Protein AF-A0A8C1X4F0-F1 (afdb_monomer_lite)

Secondary structure (DSSP, 8-state):
--SSSS-SS-HHHHHHHHHHHHHHHHT-HHHHHHHHTTT--HHHHHHHHHHHHHHHHTTGGGGS-HHHHHHHHHHTT-SEEE-SS-EEETTTT--HHHHHHHIIIIIS-TT--HHHHHHHHHHHHH--SSS---S-----TT--HHHHHHHTTTS-TT---PPP--HHHHHHHHHH-TTS-HHHHT-GGGT-S-TT--HHHHHHHHHHHHTT---S-HHHHHHHHHHHHHHHHHTT-HHHHHHHHTT-S-HHHHHHHHHHHHHHH--SS--HHHHHHHHIIIIIS---HHHHHHHHHHHHHHHT-HHHHHHHHHHTT-HHHHHHHIIIIITTT-TTTHHHHHHHHHHHHHHHHHHHHHHSS--

InterPro domains:
  IPR021967 Nuclear pore complex protein NUP96, C-terminal domain [PF12110] (23-298)

Sequence (363 aa):
MLYNNICGSNKGGVCVCVCVCVCVCVGDHRLALLLSQALGSQFCRDLLALQLSDWNSMQTYSFIEEERLQIFALLAGKPVWQSTDGCINVCSELDWKRCVAVHLWYMMPPTASVADILSKYESAFQGSEEVKRYACPPLPPYIDEVELLGLDEEMDETDSKKPLYDICFHLLKLYSDRHYSLQQLLDPSTLTADHLDYWLSWHLWNVLQALNYNHLSTSCQGLLHASYASQLENAGLWEKAIFVLLHIPDSGRRESAVREMINLHCSLEETEESMEKEQFLTEKLLIPIQWIHHAKAIRACREGDKCSEALHLYKAGHWNHCQRLVIQHLASAELQVVLPLSLSLLYQTLNIGFYETKKVTTC

Structure (mmCIF, N/CA/C/O backbone):
data_AF-A0A8C1X4F0-F1
#
_entry.id   AF-A0A8C1X4F0-F1
#
loop_
_atom_site.group_PDB
_atom_site.id
_atom_site.type_symbol
_atom_site.label_atom_id
_atom_site.label_alt_id
_atom_site.label_comp_id
_atom_site.label_asym_id
_atom_site.label_entity_id
_atom_site.label_seq_id
_atom_site.pdbx_PDB_ins_code
_atom_site.Cartn_x
_atom_site.Cartn_y
_atom_site.Cartn_z
_atom_site.occupancy
_atom_site.B_iso_or_equiv
_atom_site.auth_seq_id
_atom_site.auth_comp_id
_atom_site.auth_asym_id
_atom_site.auth_atom_id
_atom_site.pdbx_PDB_model_num
ATOM 1 N N . MET A 1 1 ? -15.532 7.886 -36.224 1.00 30.42 1 MET A N 1
ATOM 2 C CA . MET A 1 1 ? -16.355 6.832 -35.581 1.00 30.42 1 MET A CA 1
ATOM 3 C C . MET A 1 1 ? -16.142 5.439 -36.207 1.00 30.42 1 MET A C 1
ATOM 5 O O . MET A 1 1 ? -17.086 4.675 -36.319 1.00 30.42 1 MET A O 1
ATOM 9 N N . LEU A 1 2 ? -14.906 5.054 -36.561 1.00 27.20 2 LEU A N 1
ATOM 10 C CA . LEU A 1 2 ? -14.602 3.703 -37.083 1.00 27.20 2 LEU A CA 1
ATOM 11 C C . LEU A 1 2 ? -13.272 3.122 -36.553 1.00 27.20 2 LEU A C 1
ATOM 13 O O . LEU A 1 2 ? -12.751 2.170 -37.110 1.00 27.20 2 LEU A O 1
ATOM 17 N N . TYR A 1 3 ? -12.739 3.665 -35.452 1.00 28.83 3 TYR A N 1
ATOM 18 C CA . TYR A 1 3 ? -11.457 3.237 -34.863 1.00 28.83 3 TYR A CA 1
ATOM 19 C C . TYR A 1 3 ? -11.584 2.566 -33.485 1.00 28.83 3 TYR A C 1
ATOM 21 O O . TYR A 1 3 ? -10.578 2.231 -32.871 1.00 28.83 3 TYR A O 1
ATOM 29 N N . ASN A 1 4 ? -12.809 2.330 -33.002 1.00 30.19 4 ASN A N 1
ATOM 30 C CA . ASN A 1 4 ? -13.043 1.833 -31.639 1.00 30.19 4 ASN A CA 1
ATOM 31 C C . ASN A 1 4 ? -13.243 0.312 -31.519 1.00 30.19 4 ASN A C 1
ATOM 33 O O . ASN A 1 4 ? -13.482 -0.152 -30.413 1.00 30.19 4 ASN A O 1
ATOM 37 N N . ASN A 1 5 ? -13.138 -0.474 -32.599 1.00 30.02 5 ASN A N 1
ATOM 38 C CA . ASN A 1 5 ? -13.574 -1.882 -32.572 1.00 30.02 5 ASN A CA 1
ATOM 39 C C . ASN A 1 5 ? -12.523 -2.945 -32.946 1.00 30.02 5 ASN A C 1
ATOM 41 O O . ASN A 1 5 ? -12.912 -4.084 -33.176 1.00 30.02 5 ASN A O 1
ATOM 45 N N . ILE A 1 6 ? -11.215 -2.640 -32.986 1.00 36.31 6 ILE A N 1
ATOM 46 C CA . ILE A 1 6 ? -10.193 -3.675 -33.302 1.00 36.31 6 ILE A CA 1
ATOM 47 C C . ILE A 1 6 ? -9.141 -3.905 -32.197 1.00 36.31 6 ILE A C 1
ATOM 49 O O . ILE A 1 6 ? -8.590 -4.996 -32.122 1.00 36.31 6 ILE A O 1
ATOM 53 N N . CYS A 1 7 ? -8.917 -2.985 -31.256 1.00 33.69 7 CYS A N 1
ATOM 54 C CA . CYS A 1 7 ? -7.937 -3.197 -30.177 1.00 33.69 7 CYS A CA 1
ATOM 55 C C . CYS A 1 7 ? -8.604 -3.289 -28.803 1.00 33.69 7 CYS A C 1
ATOM 57 O O . CYS A 1 7 ? -8.509 -2.380 -27.980 1.00 33.69 7 CYS A O 1
ATOM 59 N N . GLY A 1 8 ? -9.264 -4.417 -28.545 1.00 31.78 8 GLY A N 1
ATOM 60 C CA . GLY A 1 8 ? -9.588 -4.820 -27.181 1.00 31.78 8 GLY A CA 1
ATOM 61 C C . GLY A 1 8 ? -8.301 -5.123 -26.407 1.00 31.78 8 GLY A C 1
ATOM 62 O O . GLY A 1 8 ? -7.538 -6.006 -26.787 1.00 31.78 8 GLY A O 1
ATOM 63 N N . SER A 1 9 ? -8.080 -4.380 -25.322 1.00 38.03 9 SER A N 1
ATOM 64 C CA . SER A 1 9 ? -7.182 -4.697 -24.195 1.00 38.03 9 SER A CA 1
ATOM 65 C C . SER A 1 9 ? -5.707 -4.269 -24.235 1.00 38.03 9 SER A C 1
ATOM 67 O O . SER A 1 9 ? -5.080 -4.319 -23.179 1.00 38.03 9 SER A O 1
ATOM 69 N N . ASN A 1 10 ? -5.137 -3.768 -25.340 1.00 45.06 10 ASN A N 1
ATOM 70 C CA . ASN A 1 10 ? -3.712 -3.383 -25.359 1.00 45.06 10 ASN A CA 1
ATOM 71 C C . ASN A 1 10 ? -3.493 -1.858 -25.407 1.00 45.06 10 ASN A C 1
ATOM 73 O O . ASN A 1 10 ? -3.298 -1.274 -26.474 1.00 45.06 10 ASN A O 1
ATOM 77 N N . LYS A 1 11 ? -3.504 -1.200 -24.237 1.00 48.50 11 LYS A N 1
ATOM 78 C CA . LYS A 1 11 ? -3.239 0.251 -24.111 1.00 48.50 11 LYS A CA 1
ATOM 79 C C . LYS A 1 11 ? -1.884 0.668 -24.715 1.00 48.50 11 LYS A C 1
ATOM 81 O O . LYS A 1 11 ? -1.776 1.781 -25.222 1.00 48.50 11 LYS A O 1
ATOM 86 N N . GLY A 1 12 ? -0.890 -0.229 -24.743 1.00 52.56 12 GLY A N 1
ATOM 87 C CA . GLY A 1 12 ? 0.403 0.018 -25.394 1.00 52.56 12 GLY A CA 1
ATOM 88 C C . GLY A 1 12 ? 0.291 0.221 -26.911 1.00 52.56 12 GLY A C 1
ATOM 89 O O . GLY A 1 12 ? 0.894 1.141 -27.456 1.00 52.56 12 GLY A O 1
ATOM 90 N N . GLY A 1 13 ? -0.557 -0.558 -27.592 1.00 57.34 13 GLY A N 1
ATOM 91 C CA . GLY A 1 13 ? -0.775 -0.430 -29.040 1.00 57.34 13 GLY A CA 1
ATOM 92 C C . GLY A 1 13 ? -1.481 0.870 -29.442 1.00 57.34 13 GLY A C 1
ATOM 93 O O . GLY A 1 13 ? -1.211 1.422 -30.508 1.00 57.34 13 GLY A O 1
ATOM 94 N N . VAL A 1 14 ? -2.338 1.403 -28.564 1.00 58.78 14 VAL A N 1
ATOM 95 C CA . VAL A 1 14 ? -3.008 2.697 -28.778 1.00 58.78 14 VAL A CA 1
ATOM 96 C C . VAL A 1 14 ? -1.997 3.846 -28.723 1.00 58.78 14 VAL A C 1
ATOM 98 O O . VAL A 1 14 ? -2.046 4.737 -29.566 1.00 58.78 14 VAL A O 1
ATOM 101 N N . CYS A 1 15 ? -1.041 3.798 -27.792 1.00 68.69 15 CYS A N 1
ATOM 102 C CA . CYS A 1 15 ? -0.004 4.823 -27.663 1.00 68.69 15 CYS A CA 1
ATOM 103 C C . CYS A 1 15 ? 0.975 4.810 -28.850 1.00 68.69 15 CYS A C 1
ATOM 105 O O . CYS A 1 15 ? 1.275 5.859 -29.415 1.00 68.69 15 CYS A O 1
ATOM 107 N N . VAL A 1 16 ? 1.384 3.622 -29.318 1.00 81.44 16 VAL A N 1
ATOM 108 C CA . VAL A 1 16 ? 2.243 3.491 -30.511 1.00 81.44 16 VAL A CA 1
ATOM 109 C C . VAL A 1 16 ? 1.573 4.097 -31.748 1.00 81.44 16 VAL A C 1
ATOM 111 O O . VAL A 1 16 ? 2.221 4.813 -32.508 1.00 81.44 16 VAL A O 1
ATOM 114 N N . CYS A 1 17 ? 0.265 3.886 -31.931 1.00 82.31 17 CYS A N 1
ATOM 115 C CA . CYS A 1 17 ? -0.478 4.487 -33.040 1.00 82.31 17 CYS A CA 1
ATOM 116 C C . CYS A 1 17 ? -0.465 6.026 -32.992 1.00 82.31 17 CYS A C 1
ATOM 118 O O . CYS A 1 17 ? -0.358 6.667 -34.039 1.00 82.31 17 CYS A O 1
ATOM 120 N N . VAL A 1 18 ? -0.548 6.624 -31.798 1.00 85.81 18 VAL A N 1
ATOM 121 C CA . VAL A 1 18 ? -0.450 8.083 -31.625 1.00 85.81 18 VAL A CA 1
ATOM 122 C C . VAL A 1 18 ? 0.944 8.573 -32.010 1.00 85.81 18 VAL A C 1
ATOM 124 O O . VAL A 1 18 ? 1.043 9.509 -32.800 1.00 85.81 18 VAL A O 1
ATOM 127 N N . CYS A 1 19 ? 2.009 7.911 -31.546 1.00 84.75 19 CYS A N 1
ATOM 128 C CA . CYS A 1 19 ? 3.381 8.268 -31.920 1.00 84.75 19 CYS A CA 1
ATOM 129 C C . CYS A 1 19 ? 3.597 8.189 -33.440 1.00 84.75 19 CYS A C 1
ATOM 131 O O . CYS A 1 19 ? 4.159 9.107 -34.032 1.00 84.75 19 CYS A O 1
ATOM 133 N N . VAL A 1 20 ? 3.074 7.145 -34.096 1.00 86.25 20 VAL A N 1
ATOM 134 C CA . VAL A 1 20 ? 3.108 7.014 -35.563 1.00 86.25 20 VAL A CA 1
ATOM 135 C C . VAL A 1 20 ? 2.398 8.192 -36.239 1.00 86.25 20 VAL A C 1
ATOM 137 O O . VAL A 1 20 ? 2.942 8.766 -37.180 1.00 86.25 20 VAL A O 1
ATOM 140 N N . CYS A 1 21 ? 1.217 8.593 -35.755 1.00 87.38 21 CYS A N 1
ATOM 141 C CA . CYS A 1 21 ? 0.487 9.737 -36.308 1.00 87.38 21 CYS A CA 1
ATOM 142 C C . CYS A 1 21 ? 1.270 11.047 -36.154 1.00 87.38 21 CYS A C 1
ATOM 144 O O . CYS A 1 21 ? 1.341 11.821 -37.105 1.00 87.38 21 CYS A O 1
ATOM 146 N N . VAL A 1 22 ? 1.895 11.277 -34.995 1.00 89.44 22 VAL A N 1
ATOM 147 C CA . VAL A 1 22 ? 2.734 12.463 -34.761 1.00 89.44 22 VAL A CA 1
ATOM 148 C C . VAL A 1 22 ? 3.910 12.494 -35.737 1.00 89.44 22 VAL A C 1
ATOM 150 O O . VAL A 1 22 ? 4.102 13.504 -36.410 1.00 89.44 22 VAL A O 1
ATOM 153 N N . CYS A 1 23 ? 4.641 11.387 -35.904 1.00 88.62 23 CYS A N 1
ATOM 154 C CA . CYS A 1 23 ? 5.748 11.319 -36.863 1.00 88.62 23 CYS A CA 1
ATOM 155 C C . CYS A 1 23 ? 5.290 11.573 -38.308 1.00 88.62 23 CYS A C 1
ATOM 157 O O . CYS A 1 23 ? 5.977 12.264 -39.057 1.00 88.62 23 CYS A O 1
ATOM 159 N N . VAL A 1 24 ? 4.112 11.070 -38.700 1.00 89.50 24 VAL A N 1
ATOM 160 C CA . VAL A 1 24 ? 3.530 11.349 -40.024 1.00 89.50 24 VAL A CA 1
ATOM 161 C C . VAL A 1 24 ? 3.200 12.834 -40.190 1.00 89.50 24 VAL A C 1
ATOM 163 O O . VAL A 1 24 ? 3.498 13.389 -41.244 1.00 89.50 24 VAL A O 1
ATOM 166 N N . CYS A 1 25 ? 2.640 13.488 -39.168 1.00 90.56 25 CYS A N 1
ATOM 167 C CA . CYS A 1 25 ? 2.331 14.922 -39.198 1.00 90.56 25 CYS A CA 1
ATOM 168 C C . CYS A 1 25 ? 3.586 15.804 -39.275 1.00 90.56 25 CYS A C 1
ATOM 170 O O . CYS A 1 25 ? 3.565 16.833 -39.943 1.00 90.56 25 CYS A O 1
ATOM 172 N N . VAL A 1 26 ? 4.673 15.398 -38.611 1.00 90.50 26 VAL A N 1
ATOM 173 C CA . VAL A 1 26 ? 5.973 16.095 -38.636 1.00 90.50 26 VAL A CA 1
ATOM 174 C C . VAL A 1 26 ? 6.735 15.843 -39.951 1.00 90.50 26 VAL A C 1
ATOM 176 O O . VAL A 1 26 ? 7.656 16.580 -40.286 1.00 90.50 26 VAL A O 1
ATOM 179 N N . GLY A 1 27 ? 6.330 14.838 -40.737 1.00 89.38 27 GLY A N 1
ATOM 180 C CA . GLY A 1 27 ? 6.961 14.472 -42.010 1.00 89.38 27 GLY A CA 1
ATOM 181 C C . GLY A 1 27 ? 8.070 13.419 -41.889 1.00 89.38 27 GLY A C 1
ATOM 182 O O . GLY A 1 27 ? 8.688 13.057 -42.891 1.00 89.38 27 GLY A O 1
ATOM 183 N N . ASP A 1 28 ? 8.306 12.863 -40.695 1.00 90.38 28 ASP A N 1
ATOM 184 C CA . ASP A 1 28 ? 9.270 11.778 -40.488 1.00 90.38 28 ASP A CA 1
ATOM 185 C C . ASP A 1 28 ? 8.629 10.405 -40.721 1.00 90.38 28 ASP A C 1
ATOM 187 O O . ASP A 1 28 ? 8.354 9.608 -39.818 1.00 90.38 28 ASP A O 1
ATOM 191 N N . HIS A 1 29 ? 8.375 10.119 -41.995 1.00 91.19 29 HIS A N 1
ATOM 192 C CA . HIS A 1 29 ? 7.717 8.883 -42.413 1.00 91.19 29 HIS A CA 1
ATOM 193 C C . HIS A 1 29 ? 8.557 7.628 -42.134 1.00 91.19 29 HIS A C 1
ATOM 195 O O . HIS A 1 29 ? 8.004 6.550 -41.920 1.00 91.19 29 HIS A O 1
ATOM 201 N N . ARG A 1 30 ? 9.893 7.747 -42.118 1.00 90.38 30 ARG A N 1
ATOM 202 C CA . ARG A 1 30 ? 10.790 6.607 -41.863 1.00 90.38 30 ARG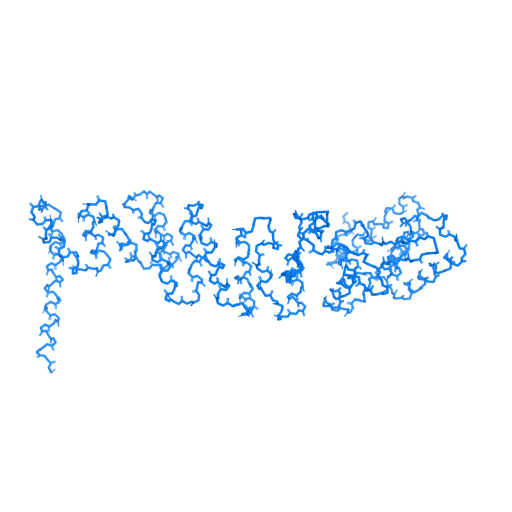 A CA 1
ATOM 203 C C . ARG A 1 30 ? 10.705 6.171 -40.408 1.00 90.38 30 ARG A C 1
ATOM 205 O O . ARG A 1 30 ? 10.586 4.977 -40.139 1.00 90.38 30 ARG A O 1
ATOM 212 N N . LEU A 1 31 ? 10.721 7.132 -39.486 1.00 88.75 31 LEU A N 1
ATOM 213 C CA . LEU A 1 31 ? 10.546 6.843 -38.069 1.00 88.75 31 LEU A CA 1
ATOM 214 C C . LEU A 1 31 ? 9.139 6.303 -37.782 1.00 88.75 31 LEU A C 1
ATOM 216 O O . LEU A 1 31 ? 9.006 5.333 -37.042 1.00 88.75 31 LEU A O 1
ATOM 220 N N . ALA A 1 32 ? 8.107 6.847 -38.434 1.00 89.81 32 ALA A N 1
ATOM 221 C CA . ALA A 1 32 ? 6.738 6.345 -38.313 1.00 89.81 32 ALA A CA 1
ATOM 222 C C . ALA A 1 32 ? 6.622 4.851 -38.684 1.00 89.81 32 ALA A C 1
ATOM 224 O O . ALA A 1 32 ? 5.981 4.075 -37.973 1.00 89.81 32 ALA A O 1
ATOM 225 N N . LEU A 1 33 ? 7.281 4.424 -39.767 1.00 88.00 33 LEU A N 1
ATOM 226 C CA . LEU A 1 33 ? 7.314 3.014 -40.164 1.00 88.00 33 LEU A CA 1
ATOM 227 C C . LEU A 1 33 ? 8.031 2.143 -39.128 1.00 88.00 33 LEU A C 1
ATOM 229 O O . LEU A 1 33 ? 7.531 1.070 -38.798 1.00 88.00 33 LEU A O 1
ATOM 233 N N . LEU A 1 34 ? 9.154 2.602 -38.575 1.00 88.19 34 LEU A N 1
ATOM 234 C CA . LEU A 1 34 ? 9.872 1.870 -37.526 1.00 88.19 34 LEU A CA 1
ATOM 235 C C . LEU A 1 34 ? 9.045 1.740 -36.242 1.00 88.19 34 LEU A C 1
ATOM 237 O O . LEU A 1 34 ? 8.948 0.650 -35.684 1.00 88.19 34 LEU A O 1
ATOM 241 N N . LEU A 1 35 ? 8.380 2.814 -35.813 1.00 87.62 35 LEU A N 1
ATOM 242 C CA . LEU A 1 35 ? 7.512 2.807 -34.634 1.00 87.62 35 LEU A CA 1
ATOM 243 C C . LEU A 1 35 ? 6.325 1.853 -34.788 1.00 87.62 35 LEU A C 1
ATOM 245 O O . LEU A 1 35 ? 5.923 1.217 -33.818 1.00 87.62 35 LEU A O 1
ATOM 249 N N . SER A 1 36 ? 5.801 1.669 -36.004 1.00 86.81 36 SER A N 1
ATOM 250 C CA . SER A 1 36 ? 4.754 0.666 -36.250 1.00 86.81 36 SER A CA 1
ATOM 251 C C . SER A 1 36 ? 5.196 -0.767 -35.906 1.00 86.81 36 SER A C 1
ATOM 253 O O . SER A 1 36 ? 4.359 -1.618 -35.616 1.00 86.81 36 SER A O 1
ATOM 255 N N . GLN A 1 37 ? 6.510 -1.020 -35.894 1.00 84.62 37 GLN A N 1
ATOM 256 C CA . GLN A 1 37 ? 7.126 -2.311 -35.582 1.00 84.62 37 GLN A CA 1
ATOM 257 C C . GLN A 1 37 ? 7.615 -2.410 -34.129 1.00 84.62 37 GLN A C 1
ATOM 259 O O . GLN A 1 37 ? 8.300 -3.367 -33.779 1.00 84.62 37 GLN A O 1
ATOM 264 N N . ALA A 1 38 ? 7.265 -1.455 -33.263 1.00 78.19 38 ALA A N 1
ATOM 265 C CA . ALA A 1 38 ? 7.797 -1.360 -31.903 1.00 78.19 38 ALA A CA 1
ATOM 266 C C . ALA A 1 38 ? 7.490 -2.567 -31.001 1.00 78.19 38 ALA A C 1
ATOM 268 O O . ALA A 1 38 ? 8.293 -2.935 -30.147 1.00 78.19 38 ALA A O 1
ATOM 269 N N . LEU A 1 39 ? 6.350 -3.219 -31.231 1.00 73.69 39 LEU A N 1
ATOM 270 C CA . LEU A 1 39 ? 5.949 -4.466 -30.567 1.00 73.69 39 LEU A CA 1
ATOM 271 C C . LEU A 1 39 ? 6.201 -5.699 -31.458 1.00 73.69 39 LEU A C 1
ATOM 273 O O . LEU A 1 39 ? 5.603 -6.754 -31.254 1.00 73.69 39 LEU A O 1
ATOM 277 N N . GLY A 1 40 ? 7.028 -5.538 -32.492 1.00 72.75 40 GLY A N 1
ATOM 278 C CA . GLY A 1 40 ? 7.292 -6.523 -33.532 1.00 72.75 40 GLY A CA 1
ATOM 279 C C . GLY A 1 40 ? 8.310 -7.597 -33.142 1.00 72.75 40 GLY A C 1
ATOM 280 O O . GLY A 1 40 ? 8.726 -7.731 -31.991 1.00 72.75 40 GLY A O 1
ATOM 281 N N . SER A 1 41 ? 8.696 -8.396 -34.140 1.00 78.00 41 SER A N 1
ATOM 282 C CA . SER A 1 41 ? 9.562 -9.569 -33.969 1.00 78.00 41 SER A CA 1
ATOM 283 C C . SER A 1 41 ? 10.973 -9.228 -33.470 1.00 78.00 41 SER A C 1
ATOM 285 O O . SER A 1 41 ? 11.504 -8.158 -33.770 1.00 78.00 41 SER A O 1
ATOM 287 N N . GLN A 1 42 ? 11.615 -10.188 -32.792 1.00 83.38 42 GLN A N 1
ATOM 288 C CA . GLN A 1 42 ? 13.007 -10.084 -32.328 1.00 83.38 42 GLN A CA 1
ATOM 289 C C . GLN A 1 42 ? 13.976 -9.694 -33.454 1.00 83.38 42 GLN A C 1
ATOM 291 O O . GLN A 1 42 ? 14.858 -8.869 -33.251 1.00 83.38 42 GLN A O 1
ATOM 296 N N . PHE A 1 43 ? 13.743 -10.196 -34.668 1.00 86.75 43 PHE A N 1
ATOM 297 C CA . PHE A 1 43 ? 14.566 -9.897 -35.837 1.00 86.75 43 PHE A CA 1
ATOM 298 C C . PHE A 1 43 ? 14.676 -8.391 -36.127 1.00 86.75 43 PHE A C 1
ATOM 300 O O . PHE A 1 43 ? 15.756 -7.885 -36.423 1.00 86.75 43 PHE A O 1
ATOM 307 N N . CYS A 1 44 ? 13.573 -7.646 -36.000 1.00 85.81 44 CYS A N 1
ATOM 308 C CA . CYS A 1 44 ? 13.589 -6.194 -36.189 1.00 85.81 44 CYS A CA 1
ATOM 309 C C . CYS A 1 44 ? 14.429 -5.494 -35.113 1.00 85.81 44 CYS A C 1
ATOM 311 O O . CYS A 1 44 ? 15.125 -4.527 -35.415 1.00 85.81 44 CYS A O 1
ATOM 313 N N . ARG A 1 45 ? 14.397 -5.996 -33.873 1.00 88.44 45 ARG A N 1
ATOM 314 C CA . ARG A 1 45 ? 15.192 -5.460 -32.759 1.00 88.44 45 ARG A CA 1
ATOM 315 C C . ARG A 1 45 ? 16.681 -5.693 -32.984 1.00 88.44 45 ARG A C 1
ATOM 317 O O . ARG A 1 45 ? 17.471 -4.773 -32.798 1.00 88.44 45 ARG A O 1
ATOM 324 N N . ASP A 1 46 ? 17.045 -6.879 -33.466 1.00 90.00 46 ASP A N 1
ATOM 325 C CA . ASP A 1 46 ? 18.433 -7.236 -33.766 1.00 90.00 46 ASP A CA 1
ATOM 326 C C . ASP A 1 46 ? 19.002 -6.371 -34.907 1.00 90.00 46 ASP A C 1
ATOM 328 O O . ASP A 1 46 ? 20.126 -5.880 -34.813 1.00 90.00 46 ASP A O 1
ATOM 332 N N . LEU A 1 47 ? 18.207 -6.091 -35.950 1.00 91.81 47 LEU A N 1
ATOM 333 C CA . LEU A 1 47 ? 18.602 -5.164 -37.019 1.00 91.81 47 LEU A CA 1
ATOM 334 C C . LEU A 1 47 ? 18.807 -3.730 -36.510 1.00 91.81 47 LEU A C 1
ATOM 336 O O . LEU A 1 47 ? 19.756 -3.063 -36.916 1.00 91.81 47 LEU A O 1
ATOM 340 N N . LEU A 1 48 ? 17.950 -3.250 -35.605 1.00 91.19 48 LEU A N 1
ATOM 341 C CA . LEU A 1 48 ? 18.121 -1.929 -34.989 1.00 91.19 48 LEU A CA 1
ATOM 342 C C . LEU A 1 48 ? 19.346 -1.883 -34.070 1.00 91.19 48 LEU A C 1
ATOM 344 O O . LEU A 1 48 ? 20.054 -0.877 -34.033 1.00 91.19 48 LEU A O 1
ATOM 348 N N . ALA A 1 49 ? 19.643 -2.980 -33.373 1.00 91.12 49 ALA A N 1
ATOM 349 C CA . ALA A 1 49 ? 20.855 -3.102 -32.577 1.00 91.12 49 ALA A CA 1
ATOM 350 C C . ALA A 1 49 ? 22.125 -3.045 -33.444 1.00 91.12 49 ALA A C 1
ATOM 352 O O . ALA A 1 49 ? 23.099 -2.422 -33.015 1.00 91.12 49 ALA A O 1
ATOM 353 N N . LEU A 1 50 ? 22.101 -3.642 -34.643 1.00 92.56 50 LEU A N 1
ATOM 354 C CA . LEU A 1 50 ? 23.178 -3.539 -35.636 1.00 92.56 50 LEU A CA 1
ATOM 355 C C . LEU A 1 50 ? 23.316 -2.112 -36.182 1.00 92.56 50 LEU A C 1
ATOM 357 O O . LEU A 1 50 ? 24.417 -1.573 -36.239 1.00 92.56 50 LEU A O 1
ATOM 361 N N . GLN A 1 51 ? 22.197 -1.455 -36.496 1.00 91.94 51 GLN A N 1
ATOM 362 C CA . GLN A 1 51 ? 22.207 -0.061 -36.949 1.00 91.94 51 GLN A CA 1
ATOM 363 C C . GLN A 1 51 ? 22.876 0.867 -35.924 1.00 91.94 51 GLN A C 1
ATOM 365 O O . GLN A 1 51 ? 23.671 1.735 -36.286 1.00 91.94 51 GLN A O 1
ATOM 370 N N . LEU A 1 52 ? 22.579 0.664 -34.637 1.00 90.62 52 LEU A N 1
ATOM 371 C CA . LEU A 1 52 ? 23.205 1.403 -33.542 1.00 90.62 52 LEU A CA 1
ATOM 372 C C . LEU A 1 52 ? 24.710 1.112 -33.427 1.00 90.62 52 LEU A C 1
ATOM 374 O O . LEU A 1 52 ? 25.482 2.033 -33.162 1.00 90.62 52 LEU A O 1
ATOM 378 N N . SER A 1 53 ? 25.156 -0.136 -33.627 1.00 90.88 53 SER A N 1
ATOM 379 C CA . SER A 1 53 ? 26.595 -0.443 -33.622 1.00 90.88 53 SER A CA 1
ATOM 380 C C . SER A 1 53 ? 27.328 0.178 -34.808 1.00 90.88 53 SER A C 1
ATOM 382 O O . SER A 1 53 ? 28.431 0.697 -34.632 1.00 90.88 53 SER A O 1
ATOM 384 N N . ASP A 1 54 ? 26.701 0.201 -35.984 1.00 91.06 54 ASP A N 1
ATOM 385 C CA . ASP A 1 54 ? 27.283 0.799 -37.184 1.00 91.06 54 ASP A CA 1
ATOM 386 C C . ASP A 1 54 ? 27.459 2.309 -36.999 1.00 91.06 54 ASP A C 1
ATOM 388 O O . ASP A 1 54 ? 28.549 2.834 -37.233 1.00 91.06 54 ASP A O 1
ATOM 392 N N . TRP A 1 55 ? 26.444 3.003 -36.469 1.00 90.44 55 TRP A N 1
ATOM 393 C CA . TRP A 1 55 ? 26.540 4.431 -36.148 1.00 90.44 55 TRP A CA 1
ATOM 394 C C . TRP A 1 55 ? 27.619 4.755 -35.117 1.00 90.44 55 TRP A C 1
ATOM 396 O O . TRP A 1 55 ? 28.264 5.797 -35.243 1.00 90.44 55 TRP A O 1
ATOM 406 N N . ASN A 1 56 ? 27.844 3.877 -34.134 1.00 88.19 56 ASN A N 1
ATOM 407 C CA . ASN A 1 56 ? 28.941 4.033 -33.179 1.00 88.19 56 ASN A CA 1
ATOM 408 C C . ASN A 1 56 ? 30.307 3.868 -33.868 1.00 88.19 56 ASN A C 1
ATOM 410 O O . ASN A 1 56 ? 31.191 4.711 -33.727 1.00 88.19 56 ASN A O 1
ATOM 414 N N . SER A 1 57 ? 30.465 2.823 -34.688 1.00 88.00 57 SER A N 1
ATOM 415 C CA . SER A 1 57 ? 31.723 2.548 -35.400 1.00 88.00 57 SER A CA 1
ATOM 416 C C . SER A 1 57 ? 32.110 3.659 -36.384 1.00 88.00 57 SER A C 1
ATOM 418 O O . SER A 1 57 ? 33.285 3.992 -36.518 1.00 88.00 57 SER A O 1
ATOM 420 N N . MET A 1 58 ? 31.114 4.268 -37.033 1.00 87.75 58 MET A N 1
ATOM 421 C CA . MET A 1 58 ? 31.291 5.350 -38.002 1.00 87.75 58 MET A CA 1
ATOM 422 C C . MET A 1 58 ? 31.223 6.746 -37.366 1.00 87.75 58 MET A C 1
ATOM 424 O O . MET A 1 58 ? 31.267 7.737 -38.093 1.00 87.75 58 MET A O 1
ATOM 428 N N . GLN A 1 59 ? 31.069 6.846 -36.036 1.00 84.06 59 GLN A N 1
ATOM 429 C CA . GLN A 1 59 ? 30.954 8.111 -35.287 1.00 84.06 59 GLN A CA 1
ATOM 430 C C . GLN A 1 59 ? 29.826 9.037 -35.787 1.00 84.06 59 GLN A C 1
ATOM 432 O O . GLN A 1 59 ? 29.838 10.252 -35.590 1.00 84.06 59 GLN A O 1
ATOM 437 N N . THR A 1 60 ? 28.817 8.460 -36.446 1.00 82.81 60 THR A N 1
ATOM 438 C CA . THR A 1 60 ? 27.713 9.204 -37.074 1.00 82.81 60 THR A CA 1
ATOM 439 C C . THR A 1 60 ? 26.667 9.650 -36.051 1.00 82.81 60 THR A C 1
ATOM 441 O O . THR A 1 60 ? 25.865 10.533 -36.338 1.00 82.81 60 THR A O 1
ATOM 444 N N . TYR A 1 61 ? 26.695 9.084 -34.840 1.00 80.69 61 TYR A N 1
ATOM 445 C CA . TYR A 1 61 ? 25.770 9.424 -33.757 1.00 80.69 61 TYR A CA 1
ATOM 446 C C . TYR A 1 61 ? 25.812 10.903 -33.355 1.00 80.69 61 TYR A C 1
ATOM 448 O O . TYR A 1 61 ? 24.792 11.437 -32.948 1.00 80.69 61 TYR A O 1
ATOM 456 N N . SER A 1 62 ? 26.953 11.578 -33.523 1.00 82.25 62 SER A N 1
ATOM 457 C CA . SER A 1 62 ? 27.129 13.004 -33.205 1.00 82.25 62 SER A CA 1
ATOM 458 C C . SER A 1 62 ? 26.254 13.943 -34.049 1.00 82.25 62 SER A C 1
ATOM 460 O O . SER A 1 62 ? 25.988 15.070 -33.642 1.00 82.25 62 SER A O 1
ATOM 462 N N . PHE A 1 63 ? 25.787 13.482 -35.213 1.00 86.12 63 PHE A N 1
ATOM 463 C CA . PHE A 1 63 ? 24.917 14.244 -36.114 1.00 86.12 63 PHE A CA 1
ATOM 464 C C . PHE A 1 63 ? 23.433 13.890 -35.966 1.00 86.12 63 PHE A C 1
ATOM 466 O O . PHE A 1 63 ? 22.600 14.436 -36.690 1.00 86.12 63 PHE A O 1
ATOM 473 N N . ILE A 1 64 ? 23.098 12.944 -35.086 1.00 86.94 64 ILE A N 1
ATOM 474 C CA . ILE A 1 64 ? 21.734 12.462 -34.877 1.00 86.94 64 ILE A CA 1
ATOM 475 C C . ILE A 1 64 ? 21.212 13.048 -33.564 1.00 86.94 64 ILE A C 1
ATOM 477 O O . ILE A 1 64 ? 21.907 13.026 -32.554 1.00 86.94 64 ILE A O 1
ATOM 481 N N . GLU A 1 65 ? 19.976 13.547 -33.577 1.00 88.69 65 GLU A N 1
ATOM 482 C CA . GLU A 1 65 ? 19.289 14.027 -32.372 1.00 88.69 65 GLU A CA 1
ATOM 483 C C . GLU A 1 65 ? 19.231 12.933 -31.291 1.00 88.69 65 GLU A C 1
ATOM 485 O O . GLU A 1 65 ? 18.918 11.771 -31.578 1.00 88.69 65 GLU A O 1
ATOM 490 N N . GLU A 1 66 ? 19.499 13.304 -30.037 1.00 86.31 66 GLU A N 1
ATOM 491 C CA . GLU A 1 66 ? 19.548 12.363 -28.910 1.00 86.31 66 GLU A CA 1
ATOM 492 C C . GLU A 1 66 ? 18.219 11.625 -28.714 1.00 86.31 66 GLU A C 1
ATOM 494 O O . GLU A 1 66 ? 18.206 10.407 -28.545 1.00 86.31 66 GLU A O 1
ATOM 499 N N . GLU A 1 67 ? 17.096 12.333 -28.840 1.00 86.25 67 GLU A N 1
ATOM 500 C CA . GLU A 1 67 ? 15.736 11.781 -28.770 1.00 86.25 67 GLU A CA 1
ATOM 501 C C . GLU A 1 67 ? 15.522 10.679 -29.820 1.00 86.25 67 GLU A C 1
ATOM 503 O O . GLU A 1 67 ? 14.926 9.631 -29.555 1.00 86.25 67 GLU A O 1
ATOM 508 N N . ARG A 1 68 ? 16.074 10.861 -31.026 1.00 89.44 68 ARG A N 1
ATOM 509 C CA . ARG A 1 68 ? 16.005 9.851 -32.084 1.00 89.44 68 ARG A CA 1
ATOM 510 C C . ARG A 1 68 ? 16.837 8.629 -31.714 1.00 89.44 68 ARG A C 1
ATOM 512 O O . ARG A 1 68 ? 16.369 7.505 -31.889 1.00 89.44 68 ARG A O 1
ATOM 519 N N . LEU A 1 69 ? 18.044 8.819 -31.188 1.00 89.50 69 LEU A N 1
ATOM 520 C CA . LEU A 1 69 ? 18.886 7.713 -30.727 1.00 89.50 69 LEU A CA 1
ATOM 521 C C . LEU A 1 69 ? 18.240 6.954 -29.558 1.00 89.50 69 LEU A C 1
ATOM 523 O O . LEU A 1 69 ? 18.280 5.723 -29.552 1.00 89.50 69 LEU A O 1
ATOM 527 N N . GLN A 1 70 ? 17.572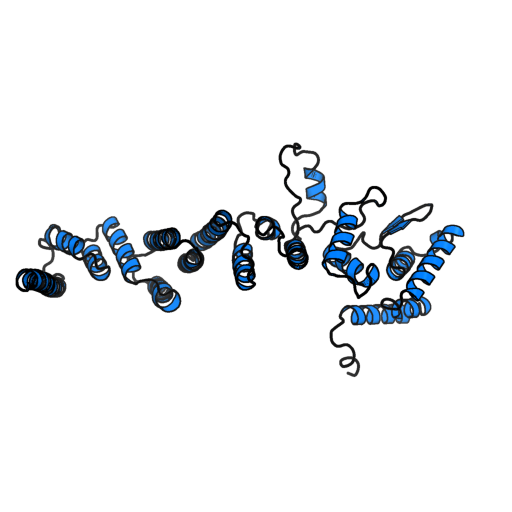 7.652 -28.633 1.00 88.88 70 GLN A N 1
ATOM 528 C CA . GLN A 1 70 ? 16.783 7.049 -27.553 1.00 88.88 70 GLN A CA 1
ATOM 529 C C . GLN A 1 70 ? 15.666 6.154 -28.102 1.00 88.88 70 GLN A C 1
ATOM 531 O O . GLN A 1 70 ? 15.512 5.021 -27.645 1.00 88.88 70 GLN A O 1
ATOM 536 N N . ILE A 1 71 ? 14.925 6.609 -29.121 1.00 89.81 71 ILE A N 1
ATOM 537 C CA . ILE A 1 71 ? 13.880 5.794 -29.758 1.00 89.81 71 ILE A CA 1
ATOM 538 C C . ILE A 1 71 ? 14.490 4.538 -30.391 1.00 89.81 71 ILE A C 1
ATOM 540 O O . ILE A 1 71 ? 13.968 3.440 -30.205 1.00 89.81 71 ILE A O 1
ATOM 544 N N . PHE A 1 72 ? 15.613 4.659 -31.104 1.00 90.69 72 PHE A N 1
ATOM 545 C CA . PHE A 1 72 ? 16.287 3.492 -31.683 1.00 90.69 72 PHE A CA 1
ATOM 546 C C . PHE A 1 72 ? 16.789 2.519 -30.607 1.00 90.69 72 PHE A C 1
ATOM 548 O O . PHE A 1 72 ? 16.614 1.310 -30.765 1.00 90.69 72 PHE A O 1
ATOM 555 N N . ALA A 1 73 ? 17.357 3.018 -29.506 1.00 90.56 73 ALA A N 1
ATOM 556 C CA . ALA A 1 73 ? 17.801 2.200 -28.377 1.00 90.56 73 ALA A CA 1
ATOM 557 C C . ALA A 1 73 ? 16.631 1.453 -27.712 1.00 90.56 73 ALA A C 1
ATOM 559 O O . ALA A 1 73 ? 16.712 0.238 -27.501 1.00 90.56 73 ALA A O 1
ATOM 560 N N . LEU A 1 74 ? 15.509 2.145 -27.484 1.00 90.56 74 LEU A N 1
ATOM 561 C CA . LEU A 1 74 ? 14.275 1.566 -26.950 1.00 90.56 74 LEU A CA 1
ATOM 562 C C . LEU A 1 74 ? 13.753 0.433 -27.844 1.00 90.56 74 LEU A C 1
ATOM 564 O O . LEU A 1 74 ? 13.478 -0.667 -27.363 1.00 90.56 74 LEU A O 1
ATOM 568 N N . LEU A 1 75 ? 13.647 0.683 -29.153 1.00 89.44 75 LEU A N 1
ATOM 569 C CA . LEU A 1 75 ? 13.163 -0.303 -30.121 1.00 89.44 75 LEU A CA 1
ATOM 570 C C . LEU A 1 75 ? 14.120 -1.498 -30.259 1.00 89.44 75 LEU A C 1
ATOM 572 O O . LEU A 1 75 ? 13.666 -2.636 -30.382 1.00 89.44 75 LEU A O 1
ATOM 576 N N . ALA A 1 76 ? 15.431 -1.268 -30.161 1.00 89.75 76 ALA A N 1
ATOM 577 C CA . ALA A 1 76 ? 16.444 -2.322 -30.122 1.00 89.75 76 ALA A CA 1
ATOM 578 C C . ALA A 1 76 ? 16.413 -3.155 -28.823 1.00 89.75 76 ALA A C 1
ATOM 580 O O . ALA A 1 76 ? 17.107 -4.165 -28.736 1.00 89.75 76 ALA A O 1
ATOM 581 N N . GLY A 1 77 ? 15.625 -2.759 -27.813 1.00 88.00 77 GLY A N 1
ATOM 582 C CA . GLY A 1 77 ? 15.558 -3.444 -26.520 1.00 88.00 77 GLY A CA 1
ATOM 583 C C . GLY A 1 77 ? 16.818 -3.255 -25.670 1.00 88.00 77 GLY A C 1
ATOM 584 O O . GLY A 1 77 ? 17.154 -4.126 -24.866 1.00 88.00 77 GLY A O 1
ATOM 585 N N . LYS A 1 78 ? 17.534 -2.137 -25.857 1.00 87.69 78 LYS A N 1
ATOM 586 C CA . LYS A 1 78 ? 18.702 -1.758 -25.054 1.00 87.69 78 LYS A CA 1
ATOM 587 C C . LYS A 1 78 ? 18.325 -0.569 -24.161 1.00 87.69 78 LYS A C 1
ATOM 589 O O . LYS A 1 78 ? 18.085 0.513 -24.691 1.00 87.69 78 LYS A O 1
ATOM 594 N N . PRO A 1 79 ? 18.263 -0.736 -22.828 1.00 85.50 79 PRO A N 1
ATOM 595 C CA . PRO A 1 79 ? 17.847 0.346 -21.934 1.00 85.50 79 PRO A CA 1
ATOM 596 C C . PRO A 1 79 ? 18.919 1.433 -21.791 1.00 85.50 79 PRO A C 1
ATOM 598 O O . PRO A 1 79 ? 18.602 2.607 -21.612 1.00 85.50 79 PRO A O 1
ATOM 601 N N . VAL A 1 80 ? 20.186 1.034 -21.912 1.00 87.25 80 VAL A N 1
ATOM 602 C CA . VAL A 1 80 ? 21.345 1.919 -21.922 1.00 87.25 80 VAL A CA 1
ATOM 603 C C . VAL A 1 80 ? 22.152 1.621 -23.174 1.00 87.25 80 VAL A C 1
ATOM 605 O O . VAL A 1 80 ? 22.498 0.467 -23.440 1.00 87.25 80 VAL A O 1
ATOM 608 N N . TRP A 1 81 ? 22.455 2.660 -23.943 1.00 85.31 81 TRP A N 1
ATOM 609 C CA . TRP A 1 81 ? 23.335 2.574 -25.097 1.00 85.31 81 TRP A CA 1
ATOM 610 C C . TRP A 1 81 ? 24.588 3.409 -24.847 1.00 85.31 81 TRP A C 1
ATOM 612 O O . TRP A 1 81 ? 24.525 4.629 -24.706 1.00 85.31 81 TRP A O 1
ATOM 622 N N . GLN A 1 82 ? 25.729 2.725 -24.757 1.00 81.94 82 GLN A N 1
ATOM 623 C CA . GLN A 1 82 ? 27.033 3.350 -24.564 1.00 81.94 82 GLN A CA 1
ATOM 624 C C . GLN A 1 82 ? 27.671 3.630 -25.927 1.00 81.94 82 GLN A C 1
ATOM 626 O O . GLN A 1 82 ? 27.855 2.719 -26.737 1.00 81.94 82 GLN A O 1
ATOM 631 N N . SER A 1 83 ? 28.003 4.896 -26.152 1.00 77.88 83 SER A N 1
ATOM 632 C CA . SER A 1 83 ? 28.815 5.380 -27.263 1.00 77.88 83 SER A CA 1
ATOM 633 C C . SER A 1 83 ? 30.230 5.705 -26.767 1.00 77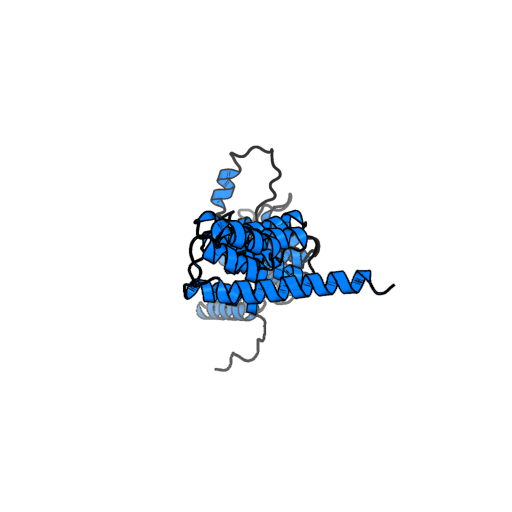.88 83 SER A C 1
ATOM 635 O O . SER A 1 83 ? 30.481 5.718 -25.562 1.00 77.88 83 SER A O 1
ATOM 637 N N . THR A 1 84 ? 31.171 5.966 -27.675 1.00 72.56 84 THR A N 1
ATOM 638 C CA . THR A 1 84 ? 32.559 6.311 -27.315 1.00 72.56 84 THR A CA 1
ATOM 639 C C . THR A 1 84 ? 32.676 7.606 -26.505 1.00 72.56 84 THR A C 1
ATOM 641 O O . THR A 1 84 ? 33.525 7.671 -25.620 1.00 72.56 84 THR A O 1
ATOM 644 N N . ASP A 1 85 ? 31.789 8.582 -26.738 1.00 65.88 85 ASP A N 1
ATOM 645 C CA . ASP A 1 85 ? 31.836 9.904 -26.085 1.00 65.88 85 ASP A CA 1
ATOM 646 C C . ASP A 1 85 ? 30.679 10.171 -25.103 1.00 65.88 85 ASP A C 1
ATOM 648 O O . ASP A 1 85 ? 30.653 11.207 -24.440 1.00 65.88 85 ASP A O 1
ATOM 652 N N . GLY A 1 86 ? 29.700 9.267 -24.996 1.00 71.44 86 GLY A N 1
ATOM 653 C CA . GLY A 1 86 ? 28.481 9.519 -24.224 1.00 71.44 86 GLY A CA 1
ATOM 654 C C . GLY A 1 86 ? 27.638 8.276 -23.960 1.00 71.44 86 GLY A C 1
ATOM 655 O O . GLY A 1 86 ? 27.839 7.219 -24.552 1.00 71.44 86 GLY A O 1
ATOM 656 N N . CYS A 1 87 ? 26.675 8.401 -23.050 1.00 81.94 87 CYS A N 1
ATOM 657 C CA . CYS A 1 87 ? 25.784 7.318 -22.648 1.00 81.94 87 CYS A CA 1
ATOM 658 C C . CYS A 1 87 ? 24.335 7.788 -22.767 1.00 81.94 87 CYS A C 1
ATOM 660 O O . CYS A 1 87 ? 23.956 8.766 -22.128 1.00 81.94 87 CYS A O 1
ATOM 662 N N . ILE A 1 88 ? 23.535 7.086 -23.568 1.00 84.62 88 ILE A N 1
ATOM 663 C CA . ILE A 1 88 ? 22.108 7.368 -23.718 1.00 84.62 88 ILE A CA 1
ATOM 664 C C . ILE A 1 88 ? 21.336 6.404 -22.827 1.00 84.62 88 ILE A C 1
ATOM 666 O O . ILE A 1 88 ? 21.366 5.188 -23.033 1.00 84.62 88 ILE A O 1
ATOM 670 N N . ASN A 1 89 ? 20.640 6.959 -21.841 1.00 87.62 89 ASN A N 1
ATOM 671 C CA . ASN A 1 89 ? 19.765 6.222 -20.945 1.00 87.62 89 ASN A CA 1
ATOM 672 C C . ASN A 1 89 ? 18.306 6.492 -21.319 1.00 87.62 89 ASN A C 1
ATOM 674 O O . ASN A 1 89 ? 17.850 7.627 -21.261 1.00 87.62 89 ASN A O 1
ATOM 678 N N . VAL A 1 90 ? 17.564 5.446 -21.675 1.00 86.62 90 VAL A N 1
ATOM 679 C CA . VAL A 1 90 ? 16.144 5.562 -22.044 1.00 86.62 90 VAL A CA 1
ATOM 680 C C . VAL A 1 90 ? 15.252 5.818 -20.817 1.00 86.62 90 VAL A C 1
ATOM 682 O O . VAL A 1 90 ? 14.125 6.288 -20.948 1.00 86.62 90 VAL A O 1
ATOM 685 N N . CYS A 1 91 ? 15.747 5.515 -19.617 1.00 87.00 91 CYS A N 1
ATOM 686 C CA . CYS A 1 91 ? 14.998 5.585 -18.366 1.00 87.00 91 CYS A CA 1
ATOM 687 C C . CYS A 1 91 ? 15.268 6.852 -17.535 1.00 87.00 91 CYS A C 1
ATOM 689 O O . CYS A 1 91 ? 14.700 6.971 -16.456 1.00 87.00 91 CYS A O 1
ATOM 691 N N . SER A 1 92 ? 16.116 7.785 -17.987 1.00 83.06 92 SER A N 1
ATOM 692 C CA . SER A 1 92 ? 16.607 8.895 -17.148 1.00 83.06 92 SER A CA 1
ATOM 693 C C . SER A 1 92 ? 15.534 9.878 -16.675 1.00 83.06 92 SER A C 1
ATOM 695 O O . SER A 1 92 ? 15.672 10.440 -15.598 1.00 83.06 92 SER A O 1
ATOM 697 N N . GLU A 1 93 ? 14.480 10.091 -17.462 1.00 84.25 93 GLU A N 1
ATOM 698 C CA . GLU A 1 93 ? 13.401 11.050 -17.158 1.00 84.25 93 GLU A CA 1
ATOM 699 C C . GLU A 1 93 ? 12.075 10.351 -16.813 1.00 84.25 93 GLU A C 1
ATOM 701 O O . GLU A 1 93 ? 10.992 10.939 -16.871 1.00 84.25 93 GLU A O 1
ATOM 706 N N . LEU A 1 94 ? 12.133 9.049 -16.527 1.00 87.62 94 LEU A N 1
ATOM 707 C CA . LEU A 1 94 ? 10.953 8.216 -16.357 1.00 87.62 94 LEU A CA 1
ATOM 708 C C . LEU A 1 94 ? 10.744 7.850 -14.890 1.00 87.62 94 LEU A C 1
ATOM 710 O O . LEU A 1 94 ? 11.605 7.229 -14.275 1.00 87.62 94 LEU A O 1
ATOM 714 N N . ASP A 1 95 ? 9.533 8.096 -14.379 1.00 88.38 95 ASP A N 1
ATOM 715 C CA . ASP A 1 95 ? 9.119 7.558 -13.079 1.00 88.38 95 ASP A CA 1
ATOM 716 C C . ASP A 1 95 ? 9.336 6.038 -13.029 1.00 88.38 95 ASP A C 1
ATOM 718 O O . ASP A 1 95 ? 9.197 5.332 -14.038 1.00 88.38 95 ASP A O 1
ATOM 722 N N . TRP A 1 96 ? 9.546 5.503 -11.829 1.00 90.31 96 TRP A N 1
ATOM 723 C CA . TRP A 1 96 ? 9.773 4.076 -11.592 1.00 90.31 96 TRP A CA 1
ATOM 724 C C . TRP A 1 96 ? 8.721 3.174 -12.281 1.00 90.31 96 TRP A C 1
ATOM 726 O O . TRP A 1 96 ? 9.051 2.172 -12.918 1.00 90.31 96 TRP A O 1
ATOM 736 N N . LYS A 1 97 ? 7.439 3.578 -12.263 1.00 92.00 97 LYS A N 1
ATOM 737 C CA . LYS A 1 97 ? 6.323 2.858 -12.917 1.00 92.00 97 LYS A CA 1
ATOM 738 C C . LYS A 1 97 ? 6.489 2.799 -14.437 1.00 92.00 97 LYS A C 1
ATOM 740 O O . LYS A 1 97 ? 6.202 1.775 -15.059 1.00 92.00 97 LYS A O 1
ATOM 745 N N . ARG A 1 98 ? 6.960 3.893 -15.043 1.00 90.94 98 ARG A N 1
ATOM 746 C CA . ARG A 1 98 ? 7.232 3.982 -16.485 1.00 90.94 98 ARG A CA 1
ATOM 747 C C . ARG A 1 98 ? 8.480 3.180 -16.841 1.00 90.94 98 ARG A C 1
ATOM 749 O O . ARG A 1 98 ? 8.463 2.472 -17.844 1.00 90.94 98 ARG A O 1
ATOM 756 N N . CYS A 1 99 ? 9.506 3.194 -15.991 1.00 91.94 99 CYS A N 1
ATOM 757 C CA . CYS A 1 99 ? 10.682 2.343 -16.151 1.00 91.94 99 CYS A CA 1
ATOM 758 C C . CYS A 1 99 ? 10.315 0.849 -16.143 1.00 91.94 99 CYS A C 1
ATOM 760 O O . CYS A 1 99 ? 10.747 0.108 -17.028 1.00 91.94 99 CYS A O 1
ATOM 762 N N . VAL A 1 100 ? 9.468 0.394 -15.211 1.00 92.12 100 VAL A N 1
ATOM 763 C CA . VAL A 1 100 ? 8.961 -0.993 -15.195 1.00 92.12 100 VAL A CA 1
ATOM 764 C C . VAL A 1 100 ? 8.186 -1.315 -16.478 1.00 92.12 100 VAL A C 1
ATOM 766 O O . VAL A 1 100 ? 8.371 -2.386 -17.058 1.00 92.12 100 VAL A O 1
ATOM 769 N N . ALA A 1 101 ? 7.364 -0.386 -16.977 1.00 90.69 101 ALA A N 1
ATOM 770 C CA . ALA A 1 101 ? 6.646 -0.566 -18.239 1.00 90.69 101 ALA A CA 1
ATOM 771 C C . ALA A 1 101 ? 7.591 -0.693 -19.450 1.00 90.69 101 ALA A C 1
ATOM 773 O O . ALA A 1 101 ? 7.360 -1.538 -20.317 1.00 90.69 101 ALA A O 1
ATOM 774 N N . VAL A 1 102 ? 8.686 0.077 -19.492 1.00 90.50 102 VAL A N 1
ATOM 775 C CA . VAL A 1 102 ? 9.736 -0.076 -20.515 1.00 90.50 102 VAL A CA 1
ATOM 776 C C . VAL A 1 102 ? 10.342 -1.480 -20.461 1.00 90.50 102 VAL A C 1
ATOM 778 O O . VAL A 1 102 ? 10.491 -2.127 -21.501 1.00 90.50 102 VAL A O 1
ATOM 781 N N . HIS A 1 103 ? 10.620 -1.994 -19.260 1.00 90.62 103 HIS A N 1
ATOM 782 C CA . HIS A 1 103 ? 11.145 -3.348 -19.090 1.00 90.62 103 HIS A CA 1
ATOM 783 C C . HIS A 1 103 ? 10.160 -4.422 -19.566 1.00 90.62 103 HIS A C 1
ATOM 785 O O . HIS A 1 103 ? 10.564 -5.345 -20.272 1.00 90.62 103 HIS A O 1
ATOM 791 N N . LEU A 1 104 ? 8.874 -4.266 -19.240 1.00 90.56 104 LEU A N 1
ATOM 792 C CA . LEU A 1 104 ? 7.793 -5.168 -19.639 1.00 90.56 104 LEU A CA 1
ATOM 793 C C . LEU A 1 104 ? 7.572 -5.195 -21.161 1.00 90.56 104 LEU A C 1
ATOM 795 O O . LEU A 1 104 ? 7.397 -6.269 -21.727 1.00 90.56 104 LEU A O 1
ATOM 799 N N . TRP A 1 105 ? 7.537 -4.037 -21.828 1.00 87.56 105 TRP A N 1
ATOM 800 C CA . TRP A 1 105 ? 7.143 -3.955 -23.244 1.00 87.56 105 TRP A CA 1
ATOM 801 C C . TRP A 1 105 ? 8.309 -4.043 -24.228 1.00 87.56 105 TRP A C 1
ATOM 803 O O . TRP A 1 105 ? 8.131 -4.520 -25.351 1.00 87.56 105 TRP A O 1
ATOM 813 N N . TYR A 1 106 ? 9.494 -3.568 -23.837 1.00 87.25 106 TYR A N 1
ATOM 814 C CA . TYR A 1 106 ? 10.618 -3.410 -24.760 1.00 87.25 106 TYR A CA 1
ATOM 815 C C . TYR A 1 106 ? 11.840 -4.248 -24.407 1.00 87.25 106 TYR A C 1
ATOM 817 O O . TYR A 1 106 ? 12.562 -4.624 -25.327 1.00 87.25 106 TYR A O 1
ATOM 825 N N . MET A 1 107 ? 12.075 -4.563 -23.132 1.00 88.31 107 MET A N 1
ATOM 826 C CA . MET A 1 107 ? 13.315 -5.233 -22.703 1.00 88.31 107 MET A CA 1
ATOM 827 C C . MET A 1 107 ? 13.154 -6.730 -22.448 1.00 88.31 107 MET A C 1
ATOM 829 O O . MET A 1 107 ? 14.162 -7.428 -22.304 1.00 88.31 107 MET A O 1
ATOM 833 N N . MET A 1 108 ? 11.920 -7.217 -22.334 1.00 87.81 108 MET A N 1
ATOM 834 C CA . MET A 1 108 ? 11.606 -8.614 -22.050 1.00 87.81 108 MET A CA 1
ATOM 835 C C . MET A 1 108 ? 10.716 -9.203 -23.148 1.00 87.81 108 MET A C 1
ATOM 837 O O . MET A 1 108 ? 9.919 -8.482 -23.752 1.00 87.81 108 MET A O 1
ATOM 841 N N . PRO A 1 109 ? 10.842 -10.511 -23.437 1.00 85.62 109 PRO A N 1
ATOM 842 C CA . PRO A 1 109 ? 9.941 -11.182 -24.361 1.00 85.62 109 PRO A CA 1
ATOM 843 C C . PRO A 1 109 ? 8.513 -11.225 -23.790 1.00 85.62 109 PRO A C 1
ATOM 845 O O . PRO A 1 109 ? 8.341 -11.251 -22.571 1.00 85.62 109 PRO A O 1
ATOM 848 N N . PRO A 1 110 ? 7.476 -11.334 -24.641 1.00 82.75 110 PRO A N 1
ATOM 849 C CA . PRO A 1 110 ? 6.079 -11.386 -24.193 1.00 82.75 110 PRO A CA 1
ATOM 850 C C . PRO A 1 110 ? 5.744 -12.625 -23.343 1.00 82.75 110 PRO A C 1
ATOM 852 O O . PRO A 1 110 ? 4.670 -12.695 -22.756 1.00 82.75 110 PRO A O 1
ATOM 855 N N . THR A 1 111 ? 6.641 -13.613 -23.290 1.00 87.50 111 THR A N 1
ATOM 856 C CA . THR A 1 111 ? 6.524 -14.827 -22.471 1.00 87.50 111 THR A CA 1
ATOM 857 C C . THR A 1 111 ? 7.151 -14.690 -21.082 1.00 87.50 111 THR A C 1
ATOM 859 O O . THR A 1 111 ? 7.059 -15.632 -20.299 1.00 87.50 111 THR A O 1
ATOM 862 N N . ALA A 1 112 ? 7.834 -13.580 -20.785 1.00 90.69 112 ALA A N 1
ATOM 863 C CA . ALA A 1 112 ? 8.489 -13.373 -19.497 1.00 90.69 112 ALA A CA 1
ATOM 864 C C . ALA A 1 112 ? 7.468 -13.239 -18.360 1.00 90.69 112 ALA A C 1
ATOM 866 O O . ALA A 1 112 ? 6.399 -12.648 -18.534 1.00 90.69 112 ALA A O 1
ATOM 867 N N . SER A 1 113 ? 7.807 -13.766 -17.183 1.00 93.00 113 SER A N 1
ATOM 868 C CA . SER A 1 113 ? 6.962 -13.617 -16.001 1.00 93.00 113 SER A CA 1
ATOM 869 C C . SER A 1 113 ? 7.130 -12.230 -15.369 1.00 93.00 113 SER A C 1
ATOM 871 O O . SER A 1 113 ? 8.134 -11.546 -15.574 1.00 93.00 113 SER A O 1
ATOM 873 N N . VAL A 1 114 ? 6.158 -11.815 -14.549 1.00 92.06 114 VAL A N 1
ATOM 874 C CA . VAL A 1 114 ? 6.265 -10.568 -13.767 1.00 92.06 114 VAL A CA 1
ATOM 875 C C . VAL A 1 114 ? 7.482 -10.606 -12.836 1.00 92.06 114 VAL A C 1
ATOM 877 O O . VAL A 1 114 ? 8.152 -9.588 -12.678 1.00 92.06 114 VAL A O 1
ATOM 880 N N . ALA A 1 115 ? 7.820 -11.781 -12.297 1.00 93.44 115 ALA A N 1
ATOM 881 C CA . ALA A 1 115 ? 8.989 -11.967 -11.445 1.00 93.44 115 ALA A CA 1
ATOM 882 C C . ALA A 1 115 ? 10.296 -11.630 -12.183 1.00 93.44 115 ALA A C 1
ATOM 884 O O . ALA A 1 115 ? 11.105 -10.867 -11.657 1.00 93.44 115 ALA A O 1
ATOM 885 N N . ASP A 1 116 ? 10.454 -12.117 -13.419 1.00 93.38 116 ASP A N 1
ATOM 886 C CA . ASP A 1 116 ? 11.652 -11.874 -14.240 1.00 93.38 116 ASP A CA 1
ATOM 887 C C . ASP A 1 116 ? 11.797 -10.393 -14.624 1.00 93.38 116 ASP A C 1
ATOM 889 O O . ASP A 1 116 ? 12.898 -9.843 -14.698 1.00 93.38 116 ASP A O 1
ATOM 893 N N . ILE A 1 117 ? 10.669 -9.724 -14.880 1.00 93.12 117 ILE A N 1
ATOM 894 C CA . ILE A 1 117 ? 10.649 -8.294 -15.204 1.00 93.12 117 ILE A CA 1
ATOM 895 C C . ILE A 1 117 ? 11.091 -7.478 -13.990 1.00 93.12 117 ILE A C 1
ATOM 897 O O . ILE A 1 117 ? 11.920 -6.579 -14.128 1.00 93.12 117 ILE A O 1
ATOM 901 N N . LEU A 1 118 ? 10.565 -7.800 -12.804 1.00 93.12 118 LEU A N 1
ATOM 902 C CA . LEU A 1 118 ? 10.931 -7.111 -11.570 1.00 93.12 118 LEU A CA 1
ATOM 903 C C . LEU A 1 118 ? 12.385 -7.361 -11.181 1.00 93.12 118 LEU A C 1
ATOM 905 O O . LEU A 1 118 ? 13.036 -6.417 -10.756 1.00 93.12 118 LEU A O 1
ATOM 909 N N . SER A 1 119 ? 12.916 -8.576 -11.345 1.00 92.38 119 SER A N 1
ATOM 910 C CA . SER A 1 119 ? 14.332 -8.841 -11.056 1.00 92.38 119 SER A CA 1
ATOM 911 C C . SER A 1 119 ? 15.253 -8.062 -11.995 1.00 92.38 119 SER A C 1
ATOM 913 O O . SER A 1 119 ? 16.260 -7.505 -11.563 1.00 92.38 119 SER A O 1
ATOM 915 N N . LYS A 1 120 ? 14.889 -7.956 -13.282 1.00 90.81 120 LYS A N 1
ATOM 916 C CA . LYS A 1 120 ? 15.641 -7.137 -14.242 1.00 90.81 120 LYS A CA 1
ATOM 917 C C . LYS A 1 120 ? 15.557 -5.652 -13.892 1.00 90.81 120 LYS A C 1
ATOM 919 O O . LYS A 1 120 ? 16.569 -4.959 -13.926 1.00 90.81 120 LYS A O 1
ATOM 924 N N . TYR A 1 121 ? 14.380 -5.178 -13.498 1.00 92.44 121 TYR A N 1
ATOM 925 C CA . TYR A 1 121 ? 14.195 -3.811 -13.030 1.00 92.44 121 TYR A CA 1
ATOM 926 C C . TYR A 1 121 ? 14.978 -3.510 -11.740 1.00 92.44 121 TYR A C 1
ATOM 928 O O . TYR A 1 121 ? 15.602 -2.462 -11.633 1.00 92.44 121 TYR A O 1
ATOM 936 N N . GLU A 1 122 ? 15.029 -4.439 -10.786 1.00 91.12 122 GLU A N 1
ATOM 937 C CA . GLU A 1 122 ? 15.854 -4.296 -9.581 1.00 91.12 122 GLU A CA 1
ATOM 938 C C . GLU A 1 122 ? 17.331 -4.160 -9.897 1.00 91.12 122 GLU A C 1
ATOM 940 O O . GLU A 1 122 ? 17.974 -3.231 -9.411 1.00 91.12 122 GLU A O 1
ATOM 945 N N . SER A 1 123 ? 17.844 -5.009 -10.789 1.00 90.06 123 SER A N 1
ATOM 946 C CA . SER A 1 123 ? 19.223 -4.874 -11.258 1.00 90.06 123 SER A CA 1
ATOM 947 C C . SER A 1 123 ? 19.484 -3.521 -11.940 1.00 90.06 123 SER A C 1
ATOM 949 O O . SER A 1 123 ? 20.599 -3.008 -11.887 1.00 90.06 123 SER A O 1
ATOM 951 N N . ALA A 1 124 ? 18.454 -2.906 -12.538 1.00 89.25 124 ALA A N 1
ATOM 952 C CA . ALA A 1 124 ? 18.557 -1.622 -13.224 1.00 89.25 124 ALA A CA 1
ATOM 953 C C . ALA A 1 124 ? 18.725 -0.426 -12.275 1.00 89.25 124 ALA A C 1
ATOM 955 O O . ALA A 1 124 ? 19.477 0.499 -12.596 1.00 89.25 124 ALA A O 1
ATOM 956 N N . PHE A 1 125 ? 18.027 -0.422 -11.133 1.00 88.69 125 PHE A N 1
ATOM 957 C CA . PHE A 1 125 ? 18.102 0.683 -10.170 1.00 88.69 125 PHE A CA 1
ATOM 958 C C . PHE A 1 125 ? 19.136 0.453 -9.060 1.00 88.69 125 PHE A C 1
ATOM 960 O O . PHE A 1 125 ? 19.723 1.419 -8.580 1.00 88.69 125 PHE A O 1
ATOM 967 N N . GLN A 1 126 ? 19.410 -0.800 -8.670 1.00 85.94 126 GLN A N 1
ATOM 968 C CA . GLN A 1 126 ? 20.489 -1.122 -7.721 1.00 85.94 126 GLN A CA 1
ATOM 969 C C . GLN A 1 126 ? 21.872 -0.979 -8.372 1.00 85.94 126 GLN A C 1
ATOM 971 O O . GLN A 1 126 ? 22.847 -0.653 -7.699 1.00 85.94 126 GLN A O 1
ATOM 976 N N . GLY A 1 127 ? 21.943 -1.164 -9.694 1.00 79.25 127 GLY A N 1
ATOM 977 C CA . GLY A 1 127 ? 23.201 -1.264 -10.421 1.00 79.25 127 GLY A CA 1
ATOM 978 C C . GLY A 1 127 ? 23.850 -2.639 -10.241 1.00 79.25 127 GLY A C 1
ATOM 979 O O . GLY A 1 127 ? 23.583 -3.375 -9.295 1.00 79.25 127 GLY A O 1
ATOM 980 N N . SER A 1 128 ? 24.709 -2.994 -11.187 1.00 70.31 128 SER A N 1
ATOM 981 C CA . SER A 1 128 ? 25.572 -4.179 -11.133 1.00 70.31 128 SER A CA 1
ATOM 982 C C . SER A 1 128 ? 27.020 -3.751 -11.370 1.00 70.31 128 SER A C 1
ATOM 984 O O . SER A 1 128 ? 27.263 -2.625 -11.806 1.00 70.31 128 SER A O 1
ATOM 986 N N . GLU A 1 129 ? 27.989 -4.634 -11.118 1.00 59.44 129 GLU A N 1
ATOM 987 C CA . GLU A 1 129 ? 29.410 -4.339 -11.376 1.00 59.44 129 GLU A CA 1
ATOM 988 C C . GLU A 1 129 ? 29.675 -3.942 -12.843 1.00 59.44 129 GLU A C 1
ATOM 990 O O . GLU A 1 129 ? 30.568 -3.145 -13.121 1.00 59.44 129 GLU A O 1
ATOM 995 N N . GLU A 1 130 ? 28.862 -4.445 -13.779 1.00 60.16 130 GLU A N 1
ATOM 996 C CA . GLU A 1 130 ? 28.995 -4.201 -15.221 1.00 60.16 130 GLU A CA 1
ATOM 997 C C . GLU A 1 130 ? 28.173 -2.997 -15.716 1.00 60.16 130 GLU A C 1
ATOM 999 O O . GLU A 1 130 ? 28.545 -2.339 -16.691 1.00 60.16 130 GLU A O 1
ATOM 1004 N N . VAL A 1 131 ? 27.049 -2.685 -15.058 1.00 65.69 131 VAL A N 1
ATOM 1005 C CA . VAL A 1 131 ? 26.096 -1.656 -15.500 1.00 65.69 131 VAL A CA 1
ATOM 1006 C C . VAL A 1 131 ? 25.762 -0.720 -14.343 1.00 65.69 131 VAL A C 1
ATOM 1008 O O . VAL A 1 131 ? 25.122 -1.119 -13.368 1.00 65.69 131 VAL A O 1
ATOM 1011 N N . LYS A 1 132 ? 26.153 0.555 -14.482 1.00 77.69 132 LYS A N 1
ATOM 1012 C CA . LYS A 1 132 ? 25.765 1.630 -13.554 1.00 77.69 132 LYS A CA 1
ATOM 1013 C C . LYS A 1 132 ? 24.240 1.734 -13.457 1.00 77.69 132 LYS A C 1
ATOM 1015 O O . LYS A 1 132 ? 23.545 1.479 -14.440 1.00 77.69 132 LYS A O 1
ATOM 1020 N N . ARG A 1 133 ? 23.734 2.174 -12.297 1.00 84.12 133 ARG A N 1
ATOM 1021 C CA . ARG A 1 133 ? 22.302 2.454 -12.102 1.00 84.12 133 ARG A CA 1
ATOM 1022 C C . ARG A 1 133 ? 21.773 3.351 -13.225 1.00 84.12 133 ARG A C 1
ATOM 1024 O O . ARG A 1 133 ? 22.379 4.380 -13.529 1.00 84.12 133 ARG A O 1
ATOM 1031 N N . TYR A 1 134 ? 20.669 2.947 -13.843 1.00 86.56 134 TYR A N 1
ATOM 1032 C CA . TYR A 1 134 ? 20.058 3.687 -14.952 1.00 86.56 134 TYR A CA 1
ATOM 1033 C C . TYR A 1 134 ? 18.547 3.872 -14.801 1.00 86.56 134 TYR A C 1
ATOM 1035 O O . TYR A 1 134 ? 17.951 4.622 -15.567 1.00 86.56 134 TYR A O 1
ATOM 1043 N N . ALA A 1 135 ? 17.916 3.218 -13.830 1.00 87.50 135 ALA A N 1
ATOM 1044 C CA . ALA A 1 135 ? 16.512 3.429 -13.505 1.00 87.50 135 ALA A CA 1
ATOM 1045 C C . ALA A 1 135 ? 16.368 4.050 -12.112 1.00 87.50 135 ALA A C 1
ATOM 1047 O O . ALA A 1 135 ? 17.184 3.787 -11.227 1.00 87.50 135 ALA A O 1
ATOM 1048 N N . CYS A 1 136 ? 15.311 4.837 -11.924 1.00 86.12 136 CYS A N 1
ATOM 1049 C CA . CYS A 1 136 ? 14.929 5.379 -10.624 1.00 86.12 136 CYS A CA 1
ATOM 1050 C C . CYS A 1 136 ? 14.496 4.252 -9.666 1.00 86.12 136 CYS A C 1
ATOM 1052 O O . CYS A 1 136 ? 13.811 3.318 -10.095 1.00 86.12 136 CYS A O 1
ATOM 1054 N N . PRO A 1 137 ? 14.851 4.289 -8.371 1.00 88.69 137 PRO A N 1
ATOM 1055 C CA . PRO A 1 137 ? 14.313 3.350 -7.392 1.00 88.69 137 PRO A CA 1
ATOM 1056 C C . PRO A 1 137 ? 12.791 3.534 -7.220 1.00 88.69 137 PRO A C 1
ATOM 1058 O O . PRO A 1 137 ? 12.265 4.629 -7.424 1.00 88.69 137 PRO A O 1
ATOM 1061 N N . PRO A 1 138 ? 12.043 2.476 -6.854 1.00 90.31 138 PRO A N 1
ATOM 1062 C CA . PRO A 1 138 ? 10.598 2.555 -6.663 1.00 90.31 138 PRO A CA 1
ATOM 1063 C C . PRO A 1 138 ? 10.244 3.213 -5.323 1.00 90.31 138 PRO A C 1
ATOM 1065 O O . PRO A 1 138 ? 9.797 2.543 -4.396 1.00 90.31 138 PRO A O 1
ATOM 1068 N N . LEU A 1 139 ? 10.462 4.521 -5.213 1.00 88.19 139 LEU A N 1
ATOM 1069 C CA . LEU A 1 139 ? 10.144 5.309 -4.022 1.00 88.19 139 LEU A CA 1
ATOM 1070 C C . LEU A 1 139 ? 8.656 5.710 -3.998 1.00 88.19 139 LEU A C 1
ATOM 1072 O O . LEU A 1 139 ? 8.046 5.866 -5.065 1.00 88.19 139 LEU A O 1
ATOM 1076 N N . PRO A 1 140 ? 8.052 5.881 -2.806 1.00 86.12 140 PRO A N 1
ATOM 1077 C CA . PRO A 1 140 ? 6.734 6.486 -2.678 1.00 86.12 140 PRO A CA 1
ATOM 1078 C C . PRO A 1 140 ? 6.690 7.900 -3.266 1.00 86.12 140 PRO A C 1
ATOM 1080 O O . PRO A 1 140 ? 7.682 8.621 -3.219 1.00 86.12 140 PRO A O 1
ATOM 1083 N N . PRO A 1 141 ? 5.523 8.342 -3.760 1.00 81.06 141 PRO A N 1
ATOM 1084 C CA . PRO A 1 141 ? 5.390 9.592 -4.511 1.00 81.06 141 PRO A CA 1
ATOM 1085 C C . PRO A 1 141 ? 5.623 10.860 -3.684 1.00 81.06 141 PRO A C 1
ATOM 1087 O O . PRO A 1 141 ? 5.727 11.934 -4.261 1.00 81.06 141 PRO A O 1
ATOM 1090 N N . TYR A 1 142 ? 5.623 10.753 -2.353 1.00 81.94 142 TYR A N 1
ATOM 1091 C CA . TYR A 1 142 ? 5.859 11.882 -1.456 1.00 81.94 142 TYR A CA 1
ATOM 1092 C C . TYR A 1 142 ? 7.345 12.074 -1.118 1.00 81.94 142 TYR A C 1
ATOM 1094 O O . TYR A 1 142 ? 7.676 13.062 -0.474 1.00 81.94 142 TYR A O 1
ATOM 1102 N N . ILE A 1 143 ? 8.209 11.127 -1.500 1.00 78.94 143 ILE A N 1
ATOM 1103 C CA . ILE A 1 143 ? 9.649 11.178 -1.247 1.00 78.94 143 ILE A CA 1
ATOM 1104 C C . ILE A 1 143 ? 10.351 11.606 -2.528 1.00 78.94 143 ILE A C 1
ATOM 1106 O O . ILE A 1 143 ? 10.261 10.915 -3.545 1.00 78.94 143 ILE A O 1
ATOM 1110 N N . ASP A 1 144 ? 11.102 12.698 -2.449 1.00 69.25 144 ASP A N 1
ATOM 1111 C CA . ASP A 1 144 ? 11.974 13.128 -3.535 1.00 69.25 144 ASP A CA 1
ATOM 1112 C C . ASP A 1 144 ? 13.333 12.412 -3.449 1.00 69.25 144 ASP A C 1
ATOM 1114 O O . ASP A 1 144 ? 13.918 12.260 -2.375 1.00 69.25 144 ASP A O 1
ATOM 1118 N N . GLU A 1 145 ? 13.890 12.005 -4.598 1.00 59.56 145 GLU A N 1
ATOM 1119 C CA . GLU A 1 145 ? 15.203 11.331 -4.678 1.00 59.56 145 GLU A CA 1
ATOM 1120 C C . GLU A 1 145 ? 16.340 12.143 -4.023 1.00 59.56 145 GLU A C 1
ATOM 1122 O O . GLU A 1 145 ? 17.330 11.576 -3.563 1.00 59.56 145 GLU A O 1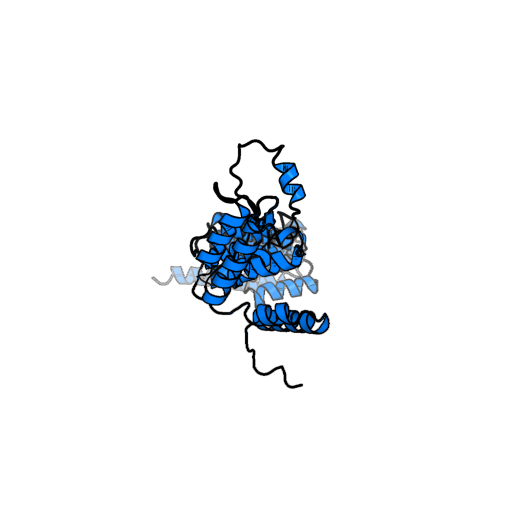
ATOM 1127 N N . VAL A 1 146 ? 16.191 13.470 -3.959 1.00 53.94 146 VAL A N 1
ATOM 1128 C CA . VAL A 1 146 ? 17.169 14.399 -3.376 1.00 53.94 146 VAL A CA 1
ATOM 1129 C C . VAL A 1 146 ? 17.178 14.337 -1.845 1.00 53.94 146 VAL A C 1
ATOM 1131 O O . VAL A 1 146 ? 18.244 14.470 -1.247 1.00 53.94 146 VAL A O 1
ATOM 1134 N N . GLU A 1 147 ? 16.031 14.087 -1.204 1.00 56.25 147 GLU A N 1
ATOM 1135 C CA . GLU A 1 147 ? 15.958 13.943 0.257 1.00 56.25 147 GLU A CA 1
ATOM 1136 C C . GLU A 1 147 ? 16.642 12.657 0.732 1.00 56.25 147 GLU A C 1
ATOM 1138 O O . GLU A 1 147 ? 17.292 12.668 1.772 1.00 56.25 147 GLU A O 1
ATOM 1143 N N . LEU A 1 148 ? 16.584 11.572 -0.050 1.00 55.41 148 LEU A N 1
ATOM 1144 C CA . LEU A 1 148 ? 17.321 10.343 0.270 1.00 55.41 148 LEU A CA 1
ATOM 1145 C C . LEU A 1 148 ? 18.840 10.539 0.168 1.00 55.41 148 LEU A C 1
ATOM 1147 O O . LEU A 1 148 ? 19.576 10.133 1.061 1.00 55.41 148 LEU A O 1
ATOM 1151 N N . LEU A 1 149 ? 19.307 11.198 -0.897 1.00 52.59 149 LEU A N 1
ATOM 1152 C CA . LEU A 1 149 ? 20.738 11.429 -1.124 1.00 52.59 149 LEU A CA 1
ATOM 1153 C C . LEU A 1 149 ? 21.364 12.387 -0.095 1.00 52.59 149 LEU A C 1
ATOM 1155 O O . LEU A 1 149 ? 22.571 12.330 0.116 1.00 52.59 149 LEU A O 1
ATOM 1159 N N . GLY A 1 150 ? 20.566 13.251 0.541 1.00 47.66 150 GLY A N 1
ATOM 1160 C CA . GLY A 1 150 ? 21.011 14.121 1.635 1.00 47.66 150 GLY A CA 1
ATOM 1161 C C . GLY A 1 150 ? 21.040 13.451 3.014 1.00 47.66 150 GLY A C 1
ATOM 1162 O O . GLY A 1 150 ? 21.668 13.982 3.923 1.00 47.66 150 GLY A O 1
ATOM 1163 N N . LEU A 1 151 ? 20.379 12.299 3.182 1.00 45.56 151 LEU A N 1
ATOM 1164 C CA . LEU A 1 151 ? 20.333 11.542 4.442 1.00 45.56 151 LEU A CA 1
ATOM 1165 C C . LEU A 1 151 ? 21.384 10.422 4.508 1.00 45.56 151 LEU A C 1
ATOM 1167 O O . LEU A 1 151 ? 21.759 10.005 5.605 1.00 45.56 151 LEU A O 1
ATOM 1171 N N . ASP A 1 152 ? 21.891 9.969 3.358 1.00 44.56 152 ASP A N 1
ATOM 1172 C CA . ASP A 1 152 ? 22.926 8.930 3.274 1.00 44.56 152 ASP A CA 1
ATOM 1173 C C . ASP A 1 152 ? 24.303 9.400 3.801 1.00 44.56 152 ASP A C 1
ATOM 1175 O O . ASP A 1 152 ? 25.139 8.567 4.145 1.00 44.56 152 ASP A O 1
ATOM 1179 N N . GLU A 1 153 ? 24.556 10.713 3.908 1.00 42.19 153 GLU A N 1
ATOM 1180 C CA . GLU A 1 153 ? 25.825 11.244 4.442 1.00 42.19 153 GLU A CA 1
ATOM 1181 C C . GLU A 1 153 ? 25.853 11.373 5.982 1.00 42.19 153 GLU A C 1
ATOM 1183 O O . GLU A 1 153 ? 26.938 11.474 6.556 1.00 42.19 153 GLU A O 1
ATOM 1188 N N . GLU A 1 154 ? 24.703 11.337 6.673 1.00 40.72 154 GLU A N 1
ATOM 1189 C CA . GLU A 1 154 ? 24.620 11.638 8.119 1.00 40.72 154 GLU A CA 1
ATOM 1190 C C . GLU A 1 154 ? 24.170 10.468 9.018 1.00 40.72 154 GLU A C 1
ATOM 1192 O O . GLU A 1 154 ? 24.240 10.581 10.244 1.00 40.72 154 GLU A O 1
ATOM 1197 N N . MET A 1 155 ? 23.725 9.332 8.466 1.00 38.62 155 MET A N 1
ATOM 1198 C CA . MET A 1 155 ? 23.202 8.215 9.268 1.00 38.62 155 MET A CA 1
ATOM 1199 C C . MET A 1 155 ? 24.191 7.044 9.390 1.00 38.62 155 MET A C 1
ATOM 1201 O O . MET A 1 155 ? 24.399 6.282 8.452 1.00 38.62 155 MET A O 1
ATOM 1205 N N . ASP A 1 156 ? 24.752 6.886 10.596 1.00 32.88 156 ASP A N 1
ATOM 1206 C CA . ASP A 1 156 ? 25.561 5.746 11.053 1.00 32.88 156 ASP A CA 1
ATOM 1207 C C . ASP A 1 156 ? 25.020 4.374 10.588 1.00 32.88 156 ASP A C 1
ATOM 1209 O O . ASP A 1 156 ? 23.830 4.074 10.718 1.00 32.88 156 ASP A O 1
ATOM 1213 N N . GLU A 1 157 ? 25.938 3.493 10.164 1.00 40.66 157 GLU A N 1
ATOM 1214 C CA . GLU A 1 157 ? 25.753 2.109 9.672 1.00 40.66 157 GLU A CA 1
ATOM 1215 C C . GLU A 1 157 ? 25.169 1.104 10.703 1.00 40.66 157 GLU A C 1
ATOM 1217 O O . GLU A 1 157 ? 25.449 -0.096 10.651 1.00 40.66 157 GLU A O 1
ATOM 1222 N N . THR A 1 158 ? 24.386 1.546 11.690 1.00 36.88 158 THR A N 1
ATOM 1223 C CA . THR A 1 158 ? 23.981 0.700 12.832 1.00 36.88 158 THR A CA 1
ATOM 1224 C C . THR A 1 158 ? 22.553 0.168 12.807 1.00 36.88 158 THR A C 1
ATOM 1226 O O . THR A 1 158 ? 22.233 -0.667 13.646 1.00 36.88 158 THR A O 1
ATOM 1229 N N . ASP A 1 159 ? 21.738 0.489 11.801 1.00 36.69 159 ASP A N 1
ATOM 1230 C CA . ASP A 1 159 ? 20.506 -0.257 11.542 1.00 36.69 159 ASP A CA 1
ATOM 1231 C C . ASP A 1 159 ? 20.384 -0.591 10.058 1.00 36.69 159 ASP A C 1
ATOM 1233 O O . ASP A 1 159 ? 20.337 0.277 9.192 1.00 36.69 159 ASP A O 1
ATOM 1237 N N . SER A 1 160 ? 20.260 -1.882 9.771 1.00 40.69 160 SER A N 1
ATOM 1238 C CA . SER A 1 160 ? 19.946 -2.446 8.459 1.00 40.69 160 SER A CA 1
ATOM 1239 C C . SER A 1 160 ? 18.493 -2.132 8.068 1.00 40.69 160 SER A C 1
ATOM 1241 O O . SER A 1 160 ? 17.667 -3.024 7.850 1.00 40.69 160 SER A O 1
ATOM 1243 N N . LYS A 1 161 ? 18.144 -0.841 8.004 1.00 49.78 161 LYS A N 1
ATOM 1244 C CA . LYS A 1 161 ? 16.856 -0.372 7.500 1.00 49.78 161 LYS A CA 1
ATOM 1245 C C . LYS A 1 161 ? 16.842 -0.628 6.007 1.00 49.78 161 LYS A C 1
ATOM 1247 O O . LYS A 1 161 ? 17.469 0.066 5.215 1.00 49.78 161 LYS A O 1
ATOM 1252 N N . LYS A 1 162 ? 16.154 -1.705 5.638 1.00 61.25 162 LYS A N 1
ATOM 1253 C CA . LYS A 1 162 ? 15.865 -2.015 4.243 1.00 61.25 162 LYS A CA 1
ATOM 1254 C C . LYS A 1 162 ? 15.232 -0.781 3.585 1.00 61.25 162 LYS A C 1
ATOM 1256 O O . LYS A 1 162 ? 14.409 -0.130 4.230 1.00 61.25 162 LYS A O 1
ATOM 1261 N N . PRO A 1 163 ? 15.606 -0.478 2.335 1.00 70.44 163 PRO A N 1
ATOM 1262 C CA . PRO A 1 163 ? 15.136 0.706 1.634 1.00 70.44 163 PRO A CA 1
ATOM 1263 C C . PRO A 1 163 ? 13.608 0.713 1.546 1.00 70.44 163 PRO A C 1
ATOM 1265 O O . PRO A 1 163 ? 12.976 -0.321 1.311 1.00 70.44 163 PRO A O 1
ATOM 1268 N N . LEU A 1 164 ? 13.038 1.889 1.780 1.00 82.75 164 LEU A N 1
ATOM 1269 C CA . LEU A 1 164 ? 11.605 2.133 1.779 1.00 82.75 164 LEU A CA 1
ATOM 1270 C C . LEU A 1 164 ? 11.123 2.286 0.332 1.00 82.75 164 LEU A C 1
ATOM 1272 O O . LEU A 1 164 ? 11.677 3.076 -0.433 1.00 82.75 164 LEU A O 1
ATOM 1276 N N . TYR A 1 165 ? 10.111 1.504 -0.046 1.00 88.88 165 TYR A N 1
ATOM 1277 C CA . TYR A 1 165 ? 9.589 1.461 -1.410 1.00 88.88 165 TYR A CA 1
ATOM 1278 C C . TYR A 1 165 ? 8.077 1.706 -1.460 1.00 88.88 165 TYR A C 1
ATOM 1280 O O . TYR A 1 165 ? 7.360 1.552 -0.474 1.00 88.88 165 TYR A O 1
ATOM 1288 N N . ASP A 1 166 ? 7.594 2.092 -2.641 1.00 90.81 166 ASP A N 1
ATOM 1289 C CA . ASP A 1 166 ? 6.173 2.296 -2.931 1.00 90.81 166 ASP A CA 1
ATOM 1290 C C . ASP A 1 166 ? 5.383 0.991 -2.726 1.00 90.81 166 ASP A C 1
ATOM 1292 O O . ASP A 1 166 ? 5.800 -0.098 -3.143 1.00 90.81 166 ASP A O 1
ATOM 1296 N N . ILE A 1 167 ? 4.190 1.095 -2.137 1.00 91.19 167 ILE A N 1
ATOM 1297 C CA . ILE A 1 167 ? 3.307 -0.055 -1.922 1.00 91.19 167 ILE A CA 1
ATOM 1298 C C . ILE A 1 167 ? 3.001 -0.846 -3.198 1.00 91.19 167 ILE A C 1
ATOM 1300 O O . ILE A 1 167 ? 2.879 -2.070 -3.166 1.00 91.19 167 ILE A O 1
ATOM 1304 N N . CYS A 1 168 ? 2.890 -0.173 -4.345 1.00 92.38 168 CYS A N 1
ATOM 1305 C CA . CYS A 1 168 ? 2.613 -0.811 -5.625 1.00 92.38 168 CYS A CA 1
ATOM 1306 C C . CYS A 1 168 ? 3.765 -1.742 -6.003 1.00 92.38 168 CYS A C 1
ATOM 1308 O O . CYS A 1 168 ? 3.530 -2.824 -6.539 1.00 92.38 168 CYS A O 1
ATOM 1310 N N . PHE A 1 169 ? 5.004 -1.348 -5.701 1.00 92.62 169 PHE A N 1
ATOM 1311 C CA . PHE A 1 169 ? 6.170 -2.193 -5.914 1.00 92.62 169 PHE A CA 1
ATOM 1312 C C . PHE A 1 169 ? 6.156 -3.399 -4.968 1.00 92.62 169 PHE A C 1
ATOM 1314 O O . PHE A 1 169 ? 6.330 -4.531 -5.421 1.00 92.62 169 PHE A O 1
ATOM 1321 N N . HIS A 1 170 ? 5.840 -3.192 -3.687 1.00 92.19 170 HIS A N 1
ATOM 1322 C CA . HIS A 1 170 ? 5.670 -4.289 -2.729 1.00 92.19 170 HIS A CA 1
ATOM 1323 C C . HIS A 1 170 ? 4.555 -5.269 -3.135 1.00 92.19 170 HIS A C 1
ATOM 1325 O O . HIS A 1 170 ? 4.720 -6.481 -3.002 1.00 92.19 170 HIS A O 1
ATOM 1331 N N . LEU A 1 171 ? 3.443 -4.783 -3.692 1.00 93.81 171 LEU A N 1
ATOM 1332 C CA . LEU A 1 171 ? 2.355 -5.621 -4.205 1.00 93.81 171 LEU A CA 1
ATOM 1333 C C . LEU A 1 171 ? 2.771 -6.424 -5.442 1.00 93.81 171 LEU A C 1
ATOM 1335 O O . LEU A 1 171 ? 2.432 -7.603 -5.549 1.00 93.81 171 LEU A O 1
ATOM 1339 N N . LEU A 1 172 ? 3.538 -5.824 -6.356 1.00 94.00 172 LEU A N 1
ATOM 1340 C CA . LEU A 1 172 ? 4.129 -6.539 -7.492 1.00 94.00 172 LEU A CA 1
ATOM 1341 C C . LEU A 1 172 ? 5.111 -7.624 -7.020 1.00 94.00 172 LEU A C 1
ATOM 1343 O O . LEU A 1 172 ? 5.154 -8.722 -7.587 1.00 94.00 172 LEU A O 1
ATOM 1347 N N . LYS A 1 173 ? 5.854 -7.350 -5.942 1.00 92.94 173 LYS A N 1
ATOM 1348 C CA . LYS A 1 173 ? 6.727 -8.328 -5.290 1.00 92.94 173 LYS A CA 1
ATOM 1349 C C . LYS A 1 173 ? 5.959 -9.461 -4.637 1.00 92.94 173 LYS A C 1
ATOM 1351 O O . LYS A 1 173 ? 6.321 -10.607 -4.863 1.00 92.94 173 LYS A O 1
ATOM 1356 N N . LEU A 1 174 ? 4.870 -9.164 -3.934 1.00 93.69 174 LEU A N 1
ATOM 1357 C CA . LEU A 1 174 ? 3.982 -10.176 -3.362 1.00 93.69 174 LEU A CA 1
ATOM 1358 C C . LEU A 1 174 ? 3.319 -11.046 -4.441 1.00 93.69 174 LEU A C 1
ATOM 1360 O O . LEU A 1 174 ? 3.119 -12.242 -4.245 1.00 93.69 174 LEU A O 1
ATOM 1364 N N . TYR A 1 175 ? 2.983 -10.460 -5.593 1.00 92.38 175 TYR A N 1
ATOM 1365 C CA . TYR A 1 175 ? 2.463 -11.217 -6.732 1.00 92.38 175 TYR A CA 1
ATOM 1366 C C . TYR A 1 175 ? 3.507 -12.183 -7.310 1.00 92.38 175 TYR A C 1
ATOM 1368 O O . TYR A 1 175 ? 3.163 -13.287 -7.726 1.00 92.38 175 TYR A O 1
ATOM 1376 N N . SER A 1 176 ? 4.776 -11.771 -7.323 1.00 92.56 176 SER A N 1
ATOM 1377 C CA . SER A 1 176 ? 5.890 -12.579 -7.833 1.00 92.56 176 SER A CA 1
ATOM 1378 C C . SER A 1 176 ? 6.346 -13.649 -6.837 1.00 92.56 176 SER A C 1
ATOM 1380 O O . SER A 1 176 ? 6.630 -14.776 -7.234 1.00 92.56 176 SER A O 1
ATOM 1382 N N . ASP A 1 177 ? 6.387 -13.308 -5.550 1.00 91.25 177 ASP A N 1
ATOM 1383 C CA . ASP A 1 177 ? 6.735 -14.191 -4.442 1.00 91.25 177 ASP A CA 1
ATOM 1384 C C . ASP A 1 177 ? 5.647 -14.146 -3.363 1.00 91.25 177 ASP A C 1
ATOM 1386 O O . ASP A 1 177 ? 5.492 -13.170 -2.623 1.00 91.25 177 ASP A O 1
ATOM 1390 N N . ARG A 1 178 ? 4.924 -15.261 -3.222 1.00 89.44 178 ARG A N 1
ATOM 1391 C CA . ARG A 1 178 ? 3.837 -15.408 -2.245 1.00 89.44 178 ARG A CA 1
ATOM 1392 C C . ARG A 1 178 ? 4.327 -15.281 -0.794 1.00 89.44 178 ARG A C 1
ATOM 1394 O O . ARG A 1 178 ? 3.521 -14.986 0.088 1.00 89.44 178 ARG A O 1
ATOM 1401 N N . HIS A 1 179 ? 5.615 -15.515 -0.539 1.00 88.25 179 HIS A N 1
ATOM 1402 C CA . HIS A 1 179 ? 6.230 -15.457 0.787 1.00 88.25 179 HIS A CA 1
ATOM 1403 C C . HIS A 1 179 ? 6.889 -14.108 1.098 1.00 88.25 179 HIS A C 1
ATOM 1405 O O . HIS A 1 179 ? 7.520 -13.964 2.148 1.00 88.25 179 HIS A O 1
ATOM 1411 N N . TYR A 1 180 ? 6.706 -13.102 0.236 1.00 91.31 180 TYR A N 1
ATOM 1412 C CA . TYR A 1 180 ? 7.204 -11.753 0.471 1.00 91.31 180 TYR A CA 1
ATOM 1413 C C . TYR A 1 180 ? 6.700 -11.172 1.803 1.00 91.31 180 TYR A C 1
ATOM 1415 O O . TYR A 1 180 ? 5.553 -11.393 2.201 1.00 91.31 180 TYR A O 1
ATOM 1423 N N . SER A 1 181 ? 7.552 -10.420 2.505 1.00 89.88 181 SER A N 1
ATOM 1424 C CA . SER A 1 181 ? 7.246 -9.911 3.847 1.00 89.88 181 SER A CA 1
ATOM 1425 C C . SER A 1 181 ? 6.068 -8.932 3.841 1.00 89.88 181 SER A C 1
ATOM 1427 O O . SER A 1 181 ? 6.181 -7.805 3.360 1.00 89.88 181 SER A O 1
ATOM 1429 N N . LEU A 1 182 ? 4.950 -9.332 4.455 1.00 90.94 182 LEU A N 1
ATOM 1430 C CA . LEU A 1 182 ? 3.784 -8.455 4.622 1.00 90.94 182 LEU A CA 1
ATOM 1431 C C . LEU A 1 182 ? 4.028 -7.323 5.612 1.00 90.94 182 LEU A C 1
ATOM 1433 O O . LEU A 1 182 ? 3.386 -6.288 5.508 1.00 90.94 182 LEU A O 1
ATOM 1437 N N . GLN A 1 183 ? 4.944 -7.504 6.565 1.00 89.88 183 GLN A N 1
ATOM 1438 C CA . GLN A 1 183 ? 5.241 -6.468 7.552 1.00 89.88 183 GLN A CA 1
ATOM 1439 C C . GLN A 1 183 ? 5.786 -5.203 6.884 1.00 89.88 183 GLN A C 1
ATOM 1441 O O . GLN A 1 183 ? 5.467 -4.108 7.319 1.00 89.88 183 GLN A O 1
ATOM 1446 N N . GLN A 1 184 ? 6.583 -5.364 5.827 1.00 87.38 184 GLN A N 1
ATOM 1447 C CA . GLN A 1 184 ? 7.141 -4.239 5.075 1.00 87.38 184 GLN A CA 1
ATOM 1448 C C . GLN A 1 184 ? 6.084 -3.583 4.204 1.00 87.38 184 GLN A C 1
ATOM 1450 O O . GLN A 1 184 ? 5.949 -2.372 4.198 1.00 87.38 184 GLN A O 1
ATOM 1455 N N . LEU A 1 185 ? 5.299 -4.407 3.512 1.00 90.94 185 LEU A N 1
ATOM 1456 C CA . LEU A 1 185 ? 4.238 -3.954 2.621 1.00 90.94 185 LEU A CA 1
ATOM 1457 C C . LEU A 1 185 ? 3.144 -3.163 3.352 1.00 90.94 185 LEU A C 1
ATOM 1459 O O . LEU A 1 185 ? 2.553 -2.265 2.766 1.00 90.94 185 LEU A O 1
ATOM 1463 N N . LEU A 1 186 ? 2.846 -3.524 4.603 1.00 90.75 186 LEU A N 1
ATOM 1464 C CA . LEU A 1 186 ? 1.791 -2.906 5.413 1.00 90.75 186 LEU A CA 1
ATOM 1465 C C . LEU A 1 186 ? 2.308 -1.785 6.325 1.00 90.75 186 LEU A C 1
ATOM 1467 O O . LEU A 1 186 ? 1.534 -1.258 7.127 1.00 90.75 186 LEU A O 1
ATOM 1471 N N . ASP A 1 187 ? 3.587 -1.423 6.231 1.00 89.62 187 ASP A N 1
ATOM 1472 C CA . ASP A 1 187 ? 4.133 -0.293 6.976 1.00 89.62 187 ASP A CA 1
ATOM 1473 C C . ASP A 1 187 ? 3.553 1.023 6.414 1.00 89.62 187 ASP A C 1
ATOM 1475 O O . ASP A 1 187 ? 3.634 1.234 5.197 1.00 89.62 187 ASP A O 1
ATOM 1479 N N . PRO A 1 188 ? 2.964 1.914 7.242 1.00 88.06 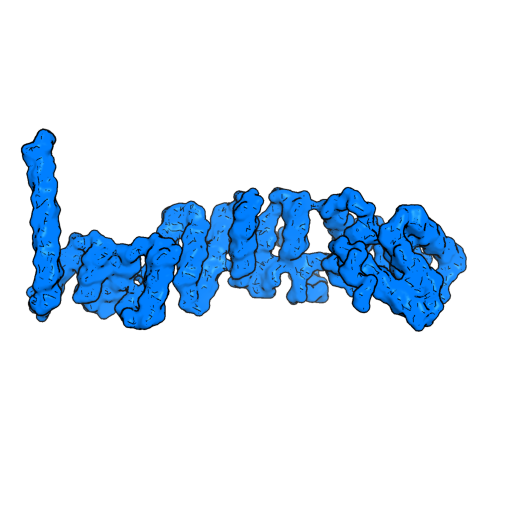188 PRO A N 1
ATOM 1480 C CA . PRO A 1 188 ? 2.433 3.213 6.804 1.00 88.06 188 PRO A CA 1
ATOM 1481 C C . PRO A 1 188 ? 3.401 4.044 5.963 1.00 88.06 188 PRO A C 1
ATOM 1483 O O . PRO A 1 188 ? 3.000 4.758 5.048 1.00 88.06 188 PRO A O 1
ATOM 1486 N N . SER A 1 189 ? 4.695 3.895 6.240 1.00 85.56 189 SER A N 1
ATOM 1487 C CA . SER A 1 189 ? 5.780 4.573 5.536 1.00 85.56 189 SER A CA 1
ATOM 1488 C C . SER A 1 189 ? 5.864 4.217 4.039 1.00 85.56 189 SER A C 1
ATOM 1490 O O . SER A 1 189 ? 6.460 4.938 3.256 1.00 85.56 189 SER A O 1
ATOM 1492 N N . THR A 1 190 ? 5.239 3.132 3.581 1.00 83.88 190 THR A N 1
ATOM 1493 C CA . THR A 1 190 ? 5.202 2.785 2.144 1.00 83.88 190 THR A CA 1
ATOM 1494 C C . THR A 1 190 ? 4.130 3.550 1.359 1.00 83.88 190 THR A C 1
ATOM 1496 O O . THR A 1 190 ? 4.054 3.452 0.129 1.00 83.88 190 THR A O 1
ATOM 1499 N N . LEU A 1 191 ? 3.277 4.293 2.070 1.00 79.62 191 LEU A N 1
ATOM 1500 C CA . LEU A 1 191 ? 2.028 4.867 1.576 1.00 79.62 191 LEU A CA 1
ATOM 1501 C C . LEU A 1 191 ? 1.977 6.379 1.736 1.00 79.62 191 LEU A C 1
ATOM 1503 O O . LEU A 1 191 ? 1.674 7.097 0.782 1.00 79.62 191 LEU A O 1
ATOM 1507 N N . THR A 1 192 ? 2.235 6.841 2.953 1.00 82.62 192 THR A N 1
ATOM 1508 C CA . THR A 1 192 ? 2.011 8.215 3.387 1.00 82.62 192 THR A CA 1
ATOM 1509 C C . THR A 1 192 ? 3.234 8.735 4.127 1.00 82.62 192 THR A C 1
ATOM 1511 O O . THR A 1 192 ? 3.910 7.990 4.835 1.00 82.62 192 THR A O 1
ATOM 1514 N N . ALA A 1 193 ? 3.484 10.043 4.014 1.00 80.12 193 ALA A N 1
ATOM 1515 C CA . ALA A 1 193 ? 4.483 10.724 4.840 1.00 80.12 193 ALA A CA 1
ATOM 1516 C C . ALA A 1 193 ? 4.153 10.599 6.339 1.00 80.12 193 ALA A C 1
ATOM 1518 O O . ALA A 1 193 ? 5.045 10.520 7.181 1.00 80.12 193 ALA A O 1
ATOM 1519 N N . ASP A 1 194 ? 2.862 10.513 6.664 1.00 83.19 194 ASP A N 1
ATOM 1520 C CA . ASP A 1 194 ? 2.386 10.308 8.023 1.00 83.19 194 ASP A CA 1
ATOM 1521 C C . ASP A 1 194 ? 2.583 8.849 8.456 1.00 83.19 194 ASP A C 1
ATOM 1523 O O . ASP A 1 194 ? 1.782 7.966 8.151 1.00 83.19 194 ASP A O 1
ATOM 1527 N N . HIS A 1 195 ? 3.631 8.600 9.245 1.00 82.62 195 HIS A N 1
ATOM 1528 C CA . HIS A 1 195 ? 3.946 7.277 9.814 1.00 82.62 195 HIS A CA 1
ATOM 1529 C C . HIS A 1 195 ? 2.885 6.736 10.785 1.00 82.62 195 HIS A C 1
ATOM 1531 O O . HIS A 1 195 ? 2.939 5.582 11.213 1.00 82.62 195 HIS A O 1
ATOM 1537 N N . LEU A 1 196 ? 1.943 7.592 11.175 1.00 84.12 196 LEU A N 1
ATOM 1538 C CA . LEU A 1 196 ? 0.841 7.259 12.059 1.00 84.12 196 LEU A CA 1
ATOM 1539 C C . LEU A 1 196 ? -0.465 7.026 11.307 1.00 84.12 196 LEU A C 1
ATOM 1541 O O . LEU A 1 196 ? -1.449 6.796 11.994 1.00 84.12 196 LEU A O 1
ATOM 1545 N N . ASP A 1 197 ? -0.508 7.066 9.971 1.00 89.38 197 ASP A N 1
ATOM 1546 C CA . ASP A 1 197 ? -1.715 6.735 9.206 1.00 89.38 197 ASP A CA 1
ATOM 1547 C C . ASP A 1 197 ? -1.751 5.238 8.862 1.00 89.38 197 ASP A C 1
ATOM 1549 O O . ASP A 1 197 ? -1.000 4.733 8.035 1.00 89.38 197 ASP A O 1
ATOM 1553 N N . TYR A 1 198 ? -2.650 4.502 9.514 1.00 91.31 198 TYR A N 1
ATOM 1554 C CA . TYR A 1 198 ? -2.783 3.050 9.338 1.00 91.31 198 TYR A CA 1
ATOM 1555 C C . TYR A 1 198 ? -4.043 2.683 8.556 1.00 91.31 198 TYR A C 1
ATOM 1557 O O . TYR A 1 198 ? -4.348 1.496 8.412 1.00 91.31 198 TYR A O 1
ATOM 1565 N N . TRP A 1 199 ? -4.778 3.674 8.044 1.00 91.88 199 TRP A N 1
ATOM 1566 C CA . TRP A 1 199 ? -6.053 3.453 7.380 1.00 91.88 199 TRP A CA 1
ATOM 1567 C C . TRP A 1 199 ? -5.918 2.470 6.218 1.00 91.88 199 TRP A C 1
ATOM 1569 O O . TRP A 1 199 ? -6.563 1.416 6.205 1.00 91.88 199 TRP A O 1
ATOM 1579 N N . LEU A 1 200 ? -5.058 2.784 5.251 1.00 92.06 200 LEU A N 1
ATOM 1580 C CA . LEU A 1 200 ? -4.916 1.967 4.053 1.00 92.06 200 LEU A CA 1
ATOM 1581 C C . LEU A 1 200 ? -4.191 0.645 4.337 1.00 92.06 200 LEU A C 1
ATOM 1583 O O . LEU A 1 200 ? -4.615 -0.387 3.813 1.00 92.06 200 LEU A O 1
ATOM 1587 N N . SER A 1 201 ? -3.188 0.636 5.221 1.00 93.62 201 SER A N 1
ATOM 1588 C CA . SER A 1 201 ? -2.531 -0.597 5.677 1.00 93.62 201 SER A CA 1
ATOM 1589 C C . SER A 1 201 ? -3.533 -1.590 6.271 1.00 93.62 201 SER A C 1
ATOM 1591 O O . SER A 1 201 ? -3.491 -2.781 5.961 1.00 93.62 201 SER A O 1
ATOM 1593 N N . TRP A 1 202 ? -4.485 -1.113 7.078 1.00 95.06 202 TRP A N 1
ATOM 1594 C CA . TRP A 1 202 ? -5.508 -1.967 7.675 1.00 95.06 202 TRP A CA 1
ATOM 1595 C C . TRP A 1 202 ? -6.471 -2.555 6.635 1.00 95.06 202 TRP A C 1
ATOM 1597 O O . TRP A 1 202 ? -6.717 -3.764 6.627 1.00 95.06 202 TRP A O 1
ATOM 1607 N N . HIS A 1 203 ? -6.992 -1.732 5.716 1.00 94.81 203 HIS A N 1
ATOM 1608 C CA . HIS A 1 203 ? -7.888 -2.233 4.661 1.00 94.81 203 HIS A CA 1
ATOM 1609 C C . HIS A 1 203 ? -7.179 -3.198 3.719 1.00 94.81 203 HIS A C 1
ATOM 1611 O O . HIS A 1 203 ? -7.756 -4.217 3.334 1.00 94.81 203 HIS A O 1
ATOM 1617 N N . LEU A 1 204 ? -5.922 -2.915 3.376 1.00 94.31 204 LEU A N 1
ATOM 1618 C CA . LEU A 1 204 ? -5.135 -3.793 2.525 1.00 94.31 204 LEU A CA 1
ATOM 1619 C C . LEU A 1 204 ? -4.893 -5.146 3.193 1.00 94.31 204 LEU A C 1
ATOM 1621 O O . LEU A 1 204 ? -5.055 -6.174 2.539 1.00 94.31 204 LEU A O 1
ATOM 1625 N N . TRP A 1 205 ? -4.582 -5.166 4.492 1.00 94.56 205 TRP A N 1
ATOM 1626 C CA . TRP A 1 205 ? -4.462 -6.410 5.250 1.00 94.56 205 TRP A CA 1
ATOM 1627 C C . TRP A 1 205 ? -5.730 -7.267 5.157 1.00 94.56 205 TRP A C 1
ATOM 1629 O O . TRP A 1 205 ? -5.631 -8.456 4.862 1.00 94.56 205 TRP A O 1
ATOM 1639 N N . ASN A 1 206 ? -6.920 -6.679 5.311 1.00 93.81 206 ASN A N 1
ATOM 1640 C CA . ASN A 1 206 ? -8.176 -7.432 5.214 1.00 93.81 206 ASN A CA 1
ATOM 1641 C C . ASN A 1 206 ? -8.400 -8.033 3.818 1.00 93.81 206 ASN A C 1
ATOM 1643 O O . ASN A 1 206 ? -8.849 -9.174 3.694 1.00 93.81 206 ASN A O 1
ATOM 1647 N N . VAL A 1 207 ? -8.060 -7.293 2.757 1.00 94.88 207 VAL A N 1
ATOM 1648 C CA . VAL A 1 207 ? -8.127 -7.812 1.382 1.00 94.88 207 VAL A CA 1
ATOM 1649 C C . VAL A 1 207 ? -7.125 -8.951 1.188 1.00 94.88 207 VAL A C 1
ATOM 1651 O O . VAL A 1 207 ? -7.476 -9.992 0.636 1.00 94.88 207 VAL A O 1
ATOM 1654 N N . LEU A 1 208 ? -5.892 -8.798 1.672 1.00 93.88 208 LEU A N 1
ATOM 1655 C CA . LEU A 1 208 ? -4.865 -9.839 1.587 1.00 93.88 208 LEU A CA 1
ATOM 1656 C C . LEU A 1 208 ? -5.258 -11.097 2.374 1.00 93.88 208 LEU A C 1
ATOM 1658 O O . LEU A 1 208 ? -5.087 -12.212 1.878 1.00 93.88 208 LEU A O 1
ATOM 1662 N N . GLN A 1 209 ? -5.857 -10.935 3.550 1.00 92.88 209 GLN A N 1
ATOM 1663 C CA . GLN A 1 209 ? -6.387 -12.043 4.335 1.00 92.88 209 GLN A CA 1
ATOM 1664 C C . GLN A 1 209 ? -7.500 -12.781 3.572 1.00 92.88 209 GLN A C 1
ATOM 1666 O O . GLN A 1 209 ? -7.477 -14.010 3.495 1.00 92.88 209 GLN A O 1
ATOM 1671 N N . ALA A 1 210 ? -8.416 -12.055 2.920 1.00 93.69 210 ALA A N 1
ATOM 1672 C CA . ALA A 1 210 ? -9.453 -12.647 2.069 1.00 93.69 210 ALA A CA 1
ATOM 1673 C C . ALA A 1 210 ? -8.878 -13.399 0.848 1.00 93.69 210 ALA A C 1
ATOM 1675 O O . ALA A 1 210 ? -9.469 -14.370 0.376 1.00 93.69 210 ALA A O 1
ATOM 1676 N N . LEU A 1 211 ? -7.696 -13.000 0.363 1.00 93.38 211 LEU A N 1
ATOM 1677 C CA . LEU A 1 211 ? -6.932 -13.690 -0.686 1.00 93.38 211 LEU A CA 1
ATOM 1678 C C . LEU A 1 211 ? -6.066 -14.859 -0.154 1.00 93.38 211 LEU A C 1
ATOM 1680 O O . LEU A 1 211 ? -5.281 -15.449 -0.907 1.00 93.38 211 LEU A O 1
ATOM 1684 N N . ASN A 1 212 ? -6.234 -15.241 1.118 1.00 91.44 212 ASN A N 1
ATOM 1685 C CA . ASN A 1 212 ? -5.514 -16.310 1.819 1.00 91.44 212 ASN A CA 1
ATOM 1686 C C . ASN A 1 212 ? -4.010 -16.046 2.032 1.00 91.44 212 ASN A C 1
ATOM 1688 O O . ASN A 1 212 ? -3.192 -16.972 1.944 1.00 91.44 212 ASN A O 1
ATOM 1692 N N . TYR A 1 213 ? -3.628 -14.798 2.308 1.00 91.62 213 TYR A N 1
ATOM 1693 C CA . TYR A 1 213 ? -2.306 -14.465 2.843 1.00 91.62 213 TYR A CA 1
ATOM 1694 C C . TYR A 1 213 ? -2.359 -14.401 4.374 1.00 91.62 213 TYR A C 1
ATOM 1696 O O . TYR A 1 213 ? -3.004 -13.528 4.943 1.00 91.62 213 TYR A O 1
ATOM 1704 N N . ASN A 1 214 ? -1.666 -15.329 5.043 1.00 87.88 214 ASN A N 1
ATOM 1705 C CA . ASN A 1 214 ? -1.774 -15.537 6.497 1.00 87.88 214 ASN A CA 1
ATOM 1706 C C . ASN A 1 214 ? -0.434 -15.425 7.240 1.00 87.88 214 ASN A C 1
ATOM 1708 O O . ASN A 1 214 ? -0.347 -15.752 8.419 1.00 87.88 214 ASN A O 1
ATOM 1712 N N . HIS A 1 215 ? 0.631 -14.997 6.563 1.00 90.62 215 HIS A N 1
ATOM 1713 C CA . HIS A 1 215 ? 1.990 -14.989 7.111 1.00 90.62 215 HIS A CA 1
ATOM 1714 C C . HIS A 1 215 ? 2.362 -13.699 7.855 1.00 90.62 215 HIS A C 1
ATOM 1716 O O . HIS A 1 215 ? 3.532 -13.484 8.165 1.00 90.62 215 HIS A O 1
ATOM 1722 N N . LEU A 1 216 ? 1.384 -12.847 8.177 1.00 91.94 216 LEU A N 1
ATOM 1723 C CA . LEU A 1 216 ? 1.587 -11.701 9.062 1.00 91.94 216 LEU A CA 1
ATOM 1724 C C . LEU A 1 216 ? 1.543 -12.154 10.526 1.00 91.94 216 LEU A C 1
ATOM 1726 O O . LEU A 1 216 ? 0.605 -12.835 10.939 1.00 91.94 216 LEU A O 1
ATOM 1730 N N . SER A 1 217 ? 2.526 -11.740 11.330 1.00 92.06 217 SER A N 1
ATOM 1731 C CA . SER A 1 217 ? 2.571 -12.097 12.752 1.00 92.06 217 SER A CA 1
ATOM 1732 C C . SER A 1 217 ? 1.359 -11.552 13.523 1.00 92.06 217 SER A C 1
ATOM 1734 O O . SER A 1 217 ? 0.843 -10.473 13.225 1.00 92.06 217 SER A O 1
ATOM 1736 N N . THR A 1 218 ? 0.925 -12.263 14.566 1.00 91.00 218 THR A N 1
ATOM 1737 C CA . THR A 1 218 ? -0.186 -11.830 15.433 1.00 91.00 218 THR A CA 1
ATOM 1738 C C . THR A 1 218 ? 0.095 -10.506 16.142 1.00 91.00 218 THR A C 1
ATOM 1740 O O . THR A 1 218 ? -0.829 -9.739 16.398 1.00 91.00 218 THR A O 1
ATOM 1743 N N . SER A 1 219 ? 1.364 -10.218 16.449 1.00 90.94 219 SER A N 1
ATOM 1744 C CA . SER A 1 219 ? 1.778 -8.946 17.050 1.00 90.94 219 SER A CA 1
ATOM 1745 C C . SER A 1 219 ? 1.601 -7.785 16.073 1.00 90.94 219 SER A C 1
ATOM 1747 O O . SER A 1 219 ? 1.030 -6.764 16.445 1.00 90.94 219 SER A O 1
ATOM 1749 N N . CYS A 1 220 ? 2.019 -7.959 14.814 1.00 90.88 220 CYS A N 1
ATOM 1750 C CA . CYS A 1 220 ? 1.819 -6.951 13.773 1.00 90.88 220 CYS A CA 1
ATOM 1751 C C . CYS A 1 220 ? 0.331 -6.745 13.466 1.00 90.88 220 CYS A C 1
ATOM 1753 O O . CYS A 1 220 ? -0.105 -5.607 13.354 1.00 90.88 220 CYS A O 1
ATOM 1755 N N . GLN A 1 221 ? -0.465 -7.818 13.403 1.00 93.00 221 GLN A N 1
ATOM 1756 C CA . GLN A 1 221 ? -1.923 -7.706 13.266 1.00 93.00 221 GLN A CA 1
ATOM 1757 C C . GLN A 1 221 ? -2.520 -6.875 14.408 1.00 93.00 221 GLN A C 1
ATOM 1759 O O . GLN A 1 221 ? -3.254 -5.923 14.165 1.00 93.00 221 GLN A O 1
ATOM 1764 N N . GLY A 1 222 ? -2.163 -7.197 15.657 1.00 92.69 222 GLY A N 1
ATOM 1765 C CA . GLY A 1 222 ? -2.616 -6.451 16.831 1.00 92.69 222 GLY A CA 1
ATOM 1766 C C . GLY A 1 222 ? -2.266 -4.964 16.761 1.00 92.69 222 GLY A C 1
ATOM 1767 O O . GLY A 1 222 ? -3.123 -4.138 17.062 1.00 92.69 222 GLY A O 1
ATOM 1768 N N . LEU A 1 223 ? -1.054 -4.630 16.305 1.00 93.00 223 LEU A N 1
ATOM 1769 C CA . LEU A 1 223 ? -0.631 -3.247 16.082 1.00 93.00 223 LEU A CA 1
ATOM 1770 C C . LEU A 1 223 ? -1.500 -2.551 15.026 1.00 93.00 223 LEU A C 1
ATOM 1772 O O . LEU A 1 223 ? -2.000 -1.467 15.295 1.00 93.00 223 LEU A O 1
ATOM 1776 N N . LEU A 1 224 ? -1.740 -3.179 13.869 1.00 94.12 224 LEU A N 1
ATOM 1777 C CA . LEU A 1 224 ? -2.595 -2.606 12.820 1.00 94.12 224 LEU A CA 1
ATOM 1778 C C . LEU A 1 224 ? -4.014 -2.321 13.335 1.00 94.12 224 LEU A C 1
ATOM 1780 O O . LEU A 1 224 ? -4.545 -1.236 13.108 1.00 94.12 224 LEU A O 1
ATOM 1784 N N . HIS A 1 225 ? -4.622 -3.279 14.047 1.00 95.44 225 HIS A N 1
ATOM 1785 C CA . HIS A 1 225 ? -5.958 -3.103 14.623 1.00 95.44 225 HIS A CA 1
ATOM 1786 C C . HIS A 1 225 ? -5.983 -1.981 15.667 1.00 95.44 225 HIS A C 1
ATOM 1788 O O . HIS A 1 225 ? -6.872 -1.135 15.621 1.00 95.44 225 HIS A O 1
ATOM 1794 N N . ALA A 1 226 ? -5.021 -1.961 16.594 1.00 94.62 226 ALA A N 1
ATOM 1795 C CA . ALA A 1 226 ? -4.973 -0.974 17.669 1.00 94.62 226 ALA A CA 1
ATOM 1796 C C . ALA A 1 226 ? -4.682 0.441 17.146 1.00 94.62 226 ALA A C 1
ATOM 1798 O O . ALA A 1 226 ? -5.382 1.380 17.520 1.00 94.62 226 ALA A O 1
ATOM 1799 N N . SER A 1 227 ? -3.705 0.595 16.247 1.00 95.19 227 SER A N 1
ATOM 1800 C CA . SER A 1 227 ? -3.332 1.897 15.685 1.00 95.19 227 SER A CA 1
ATOM 1801 C C . SER A 1 227 ? -4.466 2.502 14.858 1.00 95.19 227 SER A C 1
ATOM 1803 O O . SER A 1 227 ? -4.805 3.668 15.055 1.00 95.19 227 SER A O 1
ATOM 1805 N N . TYR A 1 228 ? -5.117 1.715 13.991 1.00 95.88 228 TYR A N 1
ATOM 1806 C CA . TYR A 1 228 ? -6.241 2.228 13.205 1.00 95.88 228 TYR A CA 1
ATOM 1807 C C . TYR A 1 228 ? -7.480 2.510 14.071 1.00 95.88 228 TYR A C 1
ATOM 1809 O O . TYR A 1 228 ? -8.159 3.517 13.872 1.00 95.88 228 TYR A O 1
ATOM 1817 N N . ALA A 1 229 ? -7.753 1.679 15.086 1.00 96.38 229 ALA A N 1
ATOM 1818 C CA . ALA A 1 229 ? -8.821 1.957 16.045 1.00 96.38 229 ALA A CA 1
ATOM 1819 C C . ALA A 1 229 ? -8.573 3.269 16.812 1.00 96.38 229 ALA A C 1
ATOM 1821 O O . ALA A 1 229 ? -9.490 4.077 16.930 1.00 96.38 229 ALA A O 1
ATOM 1822 N N . SER A 1 230 ? -7.337 3.520 17.255 1.00 94.75 230 SER A N 1
ATOM 1823 C CA . SER A 1 230 ? -6.965 4.763 17.942 1.00 94.75 230 SER A CA 1
ATOM 1824 C C . SER A 1 230 ? -7.093 5.997 17.038 1.00 94.75 230 SER A C 1
ATOM 1826 O O . SER A 1 230 ? -7.556 7.042 17.486 1.00 94.75 230 SER A O 1
ATOM 1828 N N . GLN A 1 231 ? -6.769 5.895 15.744 1.00 94.75 231 GLN A N 1
ATOM 1829 C CA . GLN A 1 231 ? -7.013 6.990 14.791 1.00 94.75 231 GLN A CA 1
ATOM 1830 C C . GLN A 1 231 ? -8.498 7.337 14.677 1.00 94.75 231 GLN A C 1
ATOM 1832 O O . GLN A 1 231 ? -8.865 8.511 14.687 1.00 94.75 231 GLN A O 1
ATOM 1837 N N . LEU A 1 232 ? -9.358 6.320 14.585 1.00 95.12 232 LEU A N 1
ATOM 1838 C CA . LEU A 1 232 ? -10.805 6.518 14.506 1.00 95.12 232 LEU A CA 1
ATOM 1839 C C . LEU A 1 232 ? -11.373 7.096 15.806 1.00 95.12 232 LEU A C 1
ATOM 1841 O O . LEU A 1 232 ? -12.245 7.961 15.753 1.00 95.12 232 LEU A O 1
ATOM 1845 N N . GLU A 1 233 ? -10.858 6.659 16.955 1.00 94.69 233 GLU A N 1
ATOM 1846 C CA . GLU A 1 233 ? -11.182 7.216 18.271 1.00 94.69 233 GLU A CA 1
ATOM 1847 C C . GLU A 1 233 ? -10.816 8.705 18.354 1.00 94.69 233 GLU A C 1
ATOM 1849 O O . GLU A 1 233 ? -11.671 9.527 18.677 1.00 94.69 233 GLU A O 1
ATOM 1854 N N . ASN A 1 234 ? -9.592 9.072 17.957 1.00 93.12 234 ASN A N 1
ATOM 1855 C CA . ASN A 1 234 ? -9.127 10.463 17.932 1.00 93.12 234 ASN A CA 1
ATOM 1856 C C . ASN A 1 234 ? -9.945 11.348 16.976 1.00 93.12 234 ASN A C 1
ATOM 1858 O O . ASN A 1 234 ? -10.105 12.542 17.220 1.00 93.12 234 ASN A O 1
ATOM 1862 N N . ALA A 1 235 ? -10.495 10.769 15.906 1.00 93.56 235 ALA A N 1
ATOM 1863 C CA . ALA A 1 235 ? -11.415 11.446 14.994 1.00 93.56 235 ALA A CA 1
ATOM 1864 C C . ALA A 1 235 ? -12.867 11.533 15.522 1.00 93.56 235 ALA A C 1
ATOM 1866 O O . ALA A 1 235 ? -13.735 12.065 14.831 1.00 93.56 235 ALA A O 1
ATOM 1867 N N . GLY A 1 236 ? -13.161 10.997 16.714 1.00 91.94 236 GLY A N 1
ATOM 1868 C CA . GLY A 1 236 ? -14.499 10.970 17.320 1.00 91.94 236 GLY A CA 1
ATOM 1869 C C . GLY A 1 236 ? -15.431 9.867 16.792 1.00 91.94 236 GLY A C 1
ATOM 1870 O O . GLY A 1 236 ? -16.601 9.803 17.181 1.00 91.94 236 GLY A O 1
ATOM 1871 N N . LEU A 1 237 ?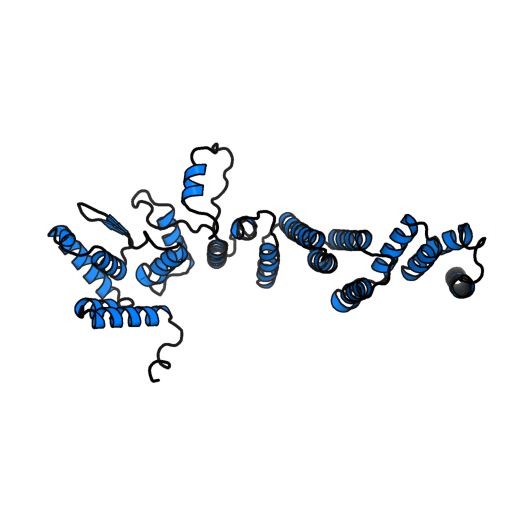 -14.922 8.978 15.934 1.00 93.19 237 LEU A N 1
ATOM 1872 C CA . LEU A 1 237 ? -15.639 7.875 15.280 1.00 93.19 237 LEU A CA 1
ATOM 1873 C C . LEU A 1 237 ? -15.416 6.545 16.020 1.00 93.19 237 LEU A C 1
ATOM 1875 O O . LEU A 1 237 ? -15.076 5.516 15.424 1.00 93.19 237 LEU A O 1
ATOM 1879 N N . TRP A 1 238 ? -15.582 6.559 17.340 1.00 93.81 238 TRP A N 1
ATOM 1880 C CA . TRP A 1 238 ? -15.315 5.409 18.207 1.00 93.81 238 TRP A CA 1
ATOM 1881 C C . TRP A 1 238 ? -16.193 4.188 17.874 1.00 93.81 238 TRP A C 1
ATOM 1883 O O . TRP A 1 238 ? -15.757 3.048 18.036 1.00 93.81 238 TRP A O 1
ATOM 1893 N N . GLU A 1 239 ? -17.399 4.381 17.327 1.00 93.44 239 GLU A N 1
ATOM 1894 C CA . GLU A 1 239 ? -18.262 3.277 16.892 1.00 93.44 239 GLU A CA 1
ATOM 1895 C C . GLU A 1 239 ? -17.642 2.480 15.730 1.00 93.44 239 GLU A C 1
ATOM 1897 O O . GLU A 1 239 ? -17.779 1.256 15.652 1.00 93.44 239 GLU A O 1
ATOM 1902 N N . LYS A 1 240 ? -16.883 3.156 14.856 1.00 94.06 240 LYS A N 1
ATOM 1903 C CA . LYS A 1 240 ? -16.109 2.518 13.782 1.00 94.06 240 LYS A CA 1
ATOM 1904 C C . LYS A 1 240 ? -14.804 1.924 14.308 1.00 94.06 240 LYS A C 1
ATOM 1906 O O . LYS A 1 240 ? -14.376 0.888 13.805 1.00 94.06 240 LYS A O 1
ATOM 1911 N N . ALA A 1 241 ? -14.201 2.518 15.338 1.00 96.00 241 ALA A N 1
ATOM 1912 C CA . ALA A 1 241 ? -13.055 1.917 16.022 1.00 96.00 241 ALA A CA 1
ATOM 1913 C C . ALA A 1 241 ? -13.415 0.531 16.585 1.00 96.00 241 ALA A C 1
ATOM 1915 O O . ALA A 1 241 ? -12.661 -0.425 16.416 1.00 96.00 241 ALA A O 1
ATOM 1916 N N . ILE A 1 242 ? -14.616 0.376 17.154 1.00 95.25 242 ILE A N 1
ATOM 1917 C CA . ILE A 1 242 ? -15.119 -0.926 17.618 1.00 95.25 242 ILE A CA 1
ATOM 1918 C C . ILE A 1 242 ? -15.204 -1.939 16.469 1.00 95.25 242 ILE A C 1
ATOM 1920 O O . ILE A 1 242 ? -14.774 -3.081 16.634 1.00 95.25 242 ILE A O 1
ATOM 1924 N N . PHE A 1 243 ? -15.690 -1.532 15.292 1.00 95.50 243 PHE A N 1
ATOM 1925 C CA . PHE A 1 243 ? -15.688 -2.395 14.106 1.00 95.50 243 PHE A CA 1
ATOM 1926 C C . PHE A 1 243 ? -14.278 -2.900 13.764 1.00 95.50 243 PHE A C 1
ATOM 1928 O O . PHE A 1 243 ? -14.096 -4.089 13.508 1.00 95.50 243 PHE A O 1
ATOM 1935 N N . VAL A 1 244 ? -13.264 -2.035 13.823 1.00 96.19 244 VAL A N 1
ATOM 1936 C CA . VAL A 1 244 ? -11.862 -2.419 13.588 1.00 96.19 244 VAL A CA 1
ATOM 1937 C C . VAL A 1 244 ? -11.371 -3.427 14.633 1.00 96.19 244 VAL A C 1
ATOM 1939 O O . VAL A 1 244 ? -10.764 -4.438 14.273 1.00 96.19 244 VAL A O 1
ATOM 1942 N N . LEU A 1 245 ? -11.679 -3.201 15.914 1.00 95.62 245 LEU A N 1
ATOM 1943 C CA . LEU A 1 245 ? -11.288 -4.083 17.020 1.00 95.62 245 LEU A CA 1
ATOM 1944 C C . LEU A 1 245 ? -11.955 -5.466 16.952 1.00 95.62 245 LEU A C 1
ATOM 1946 O O . LEU A 1 245 ? -11.362 -6.455 17.380 1.00 95.62 245 LEU A O 1
ATOM 1950 N N . LEU A 1 246 ? -13.151 -5.581 16.364 1.00 94.88 246 LEU A N 1
ATOM 1951 C CA . LEU A 1 246 ? -13.819 -6.875 16.165 1.00 94.88 246 LEU A CA 1
ATOM 1952 C C . LEU A 1 246 ? -13.039 -7.827 15.243 1.00 94.88 246 LEU A C 1
ATOM 1954 O O . LEU A 1 246 ? -13.227 -9.042 15.327 1.00 94.88 246 LEU A O 1
ATOM 1958 N N . HIS A 1 247 ? -12.131 -7.303 14.417 1.00 93.62 247 HIS A N 1
ATOM 1959 C CA . HIS A 1 247 ? -11.284 -8.105 13.531 1.00 93.62 247 HIS A CA 1
ATOM 1960 C C . HIS A 1 247 ? -10.069 -8.717 14.243 1.00 93.62 247 HIS A C 1
ATOM 1962 O O . HIS A 1 247 ? -9.342 -9.501 13.637 1.00 93.62 247 HIS A O 1
ATOM 1968 N N . ILE A 1 248 ? -9.853 -8.416 15.531 1.00 94.12 248 ILE A N 1
ATOM 1969 C CA . ILE A 1 248 ? -8.804 -9.062 16.323 1.00 94.12 248 ILE A CA 1
ATOM 1970 C C . ILE A 1 248 ? -9.086 -10.578 16.387 1.00 94.12 248 ILE A C 1
ATOM 1972 O O . ILE A 1 248 ? -10.192 -10.981 16.771 1.00 94.12 248 ILE A O 1
ATOM 1976 N N . PRO A 1 249 ? -8.106 -11.438 16.042 1.00 90.38 249 PRO A N 1
ATOM 1977 C CA . PRO A 1 249 ? -8.314 -12.885 15.991 1.00 90.38 249 PRO A CA 1
ATOM 1978 C C . PRO A 1 249 ? -8.478 -13.508 17.384 1.00 90.38 249 PRO A C 1
ATOM 1980 O O . PRO A 1 249 ? -9.260 -14.442 17.558 1.00 90.38 249 PRO A O 1
ATOM 1983 N N . ASP A 1 250 ? -7.763 -12.983 18.383 1.00 92.81 250 ASP A N 1
ATOM 1984 C CA . ASP A 1 250 ? -7.830 -13.464 19.762 1.00 92.81 250 ASP A CA 1
ATOM 1985 C C . ASP A 1 250 ? -9.126 -13.013 20.450 1.00 92.81 250 ASP A C 1
ATOM 1987 O O . ASP A 1 250 ? -9.381 -11.818 20.609 1.00 92.81 250 ASP A O 1
ATOM 1991 N N . SER A 1 251 ? -9.948 -13.973 20.883 1.00 93.19 251 SER A N 1
ATOM 1992 C CA . SER A 1 251 ? -11.274 -13.685 21.437 1.00 93.19 251 SER A CA 1
ATOM 1993 C C . SER A 1 251 ? -11.222 -12.899 22.745 1.00 93.19 251 SER A C 1
ATOM 1995 O O . SER A 1 251 ? -12.069 -12.034 22.953 1.00 93.19 251 SER A O 1
ATOM 1997 N N . GLY A 1 252 ? -10.236 -13.179 23.605 1.00 94.25 252 GLY A N 1
ATOM 1998 C CA . GLY A 1 252 ? -10.089 -12.509 24.898 1.00 94.25 252 GLY A CA 1
ATOM 1999 C C . GLY A 1 252 ? -9.679 -11.047 24.741 1.00 94.25 252 GLY A C 1
ATOM 2000 O O . GLY A 1 252 ? -10.325 -10.158 25.294 1.00 94.25 252 GLY A O 1
ATOM 2001 N N . ARG A 1 253 ? -8.650 -10.777 23.927 1.00 93.06 253 ARG A N 1
ATOM 2002 C CA . ARG A 1 253 ? -8.220 -9.408 23.600 1.00 93.06 253 ARG A CA 1
ATOM 2003 C C . ARG A 1 253 ? -9.307 -8.632 22.875 1.00 93.06 253 ARG A C 1
ATOM 2005 O O . ARG A 1 253 ? -9.513 -7.466 23.193 1.00 93.06 253 ARG A O 1
ATOM 2012 N N . ARG A 1 254 ? -10.020 -9.272 21.945 1.00 95.19 254 ARG A N 1
ATOM 2013 C CA . ARG A 1 254 ? -11.146 -8.656 21.237 1.00 95.19 254 ARG A CA 1
ATOM 2014 C C . ARG A 1 254 ? -12.247 -8.225 22.201 1.00 95.19 254 ARG A C 1
ATOM 2016 O O . ARG A 1 254 ? -12.671 -7.077 22.145 1.00 95.19 254 ARG A O 1
ATOM 2023 N N . GLU A 1 255 ? -12.693 -9.118 23.087 1.00 95.06 255 GLU A N 1
ATOM 2024 C CA . GLU A 1 255 ? -13.706 -8.771 24.090 1.00 95.06 255 GLU A CA 1
ATOM 2025 C C . GLU A 1 255 ? -13.226 -7.615 24.974 1.00 95.06 255 GLU A C 1
ATOM 2027 O O . GLU A 1 255 ? -13.953 -6.638 25.146 1.00 95.06 255 GLU A O 1
ATOM 2032 N N . SER A 1 256 ? -12.002 -7.703 25.503 1.00 94.69 256 SER A N 1
ATOM 2033 C CA . SER A 1 256 ? -11.451 -6.672 26.383 1.00 94.69 256 SER A CA 1
ATOM 2034 C C . SER A 1 256 ? -11.389 -5.307 25.696 1.00 94.69 256 SER A C 1
ATOM 2036 O O . SER A 1 256 ? -11.882 -4.331 26.252 1.00 94.69 256 SER A O 1
ATOM 2038 N N . ALA A 1 257 ? -10.846 -5.245 24.476 1.00 95.06 257 ALA A N 1
ATOM 2039 C CA . ALA A 1 257 ? -10.681 -3.998 23.733 1.00 95.06 257 ALA A CA 1
ATOM 2040 C C . ALA A 1 257 ? -12.029 -3.360 23.367 1.00 95.06 257 ALA A C 1
ATOM 2042 O O . ALA A 1 257 ? -12.215 -2.154 23.522 1.00 95.06 257 ALA A O 1
ATOM 2043 N N . VAL A 1 258 ? -13.004 -4.168 22.932 1.00 95.44 258 VAL A N 1
ATOM 2044 C CA . VAL A 1 258 ? -14.353 -3.673 22.622 1.00 95.44 258 VAL A CA 1
ATOM 2045 C C . VAL A 1 258 ? -15.039 -3.149 23.884 1.00 95.44 258 VAL A C 1
ATOM 2047 O O . VAL A 1 258 ? -15.598 -2.054 23.868 1.00 95.44 258 VAL A O 1
ATOM 2050 N N . ARG A 1 259 ? -14.977 -3.888 24.998 1.00 94.25 259 ARG A N 1
ATOM 2051 C CA . ARG A 1 259 ? -15.586 -3.455 26.265 1.00 94.25 259 ARG A CA 1
ATOM 2052 C C . ARG A 1 259 ? -14.940 -2.186 26.807 1.00 94.25 259 ARG A C 1
ATOM 2054 O O . ARG A 1 259 ? -15.652 -1.328 27.316 1.00 94.25 259 ARG A O 1
ATOM 2061 N N . GLU A 1 260 ? -13.625 -2.055 26.697 1.00 94.06 260 GLU A N 1
ATOM 2062 C CA . GLU A 1 260 ? -12.897 -0.853 27.102 1.00 94.06 260 GLU A CA 1
ATOM 2063 C C . GLU A 1 260 ? -13.330 0.369 26.283 1.00 94.06 260 GLU A C 1
ATOM 2065 O O . GLU A 1 260 ? -13.740 1.370 26.869 1.00 94.06 260 GLU A O 1
ATOM 2070 N N . MET A 1 261 ? -13.370 0.250 24.953 1.00 93.75 261 MET A N 1
ATOM 2071 C CA . MET A 1 261 ? -13.806 1.328 24.058 1.00 93.75 261 MET A CA 1
ATOM 2072 C C . MET A 1 261 ? -15.240 1.795 24.365 1.00 93.75 261 MET A C 1
ATOM 2074 O O . MET A 1 261 ? -15.503 2.997 24.443 1.00 93.75 261 MET A O 1
ATOM 2078 N N . ILE A 1 262 ? -16.156 0.847 24.607 1.00 93.25 262 ILE A N 1
ATOM 2079 C CA . ILE A 1 262 ? -17.550 1.119 24.996 1.00 93.25 262 ILE A CA 1
ATOM 2080 C C . ILE A 1 262 ? -17.606 1.810 26.370 1.00 93.25 262 ILE A C 1
ATOM 2082 O O . ILE A 1 262 ? -18.308 2.808 26.522 1.00 93.25 262 ILE A O 1
ATOM 2086 N N . ASN A 1 263 ? -16.855 1.323 27.365 1.00 92.06 263 ASN A N 1
ATOM 2087 C CA . ASN A 1 263 ? -16.824 1.904 28.714 1.00 92.06 263 ASN A CA 1
ATOM 2088 C C . ASN A 1 263 ? -16.289 3.345 28.740 1.00 92.06 263 ASN A C 1
ATOM 2090 O O . ASN A 1 263 ? -16.653 4.109 29.635 1.00 92.06 263 ASN A O 1
ATOM 2094 N N . LEU A 1 264 ? -15.413 3.707 27.801 1.00 88.56 264 LEU A N 1
ATOM 2095 C CA . LEU A 1 264 ? -14.840 5.049 27.707 1.00 88.56 264 LEU A CA 1
ATOM 2096 C C . LEU A 1 264 ? -15.804 6.057 27.065 1.00 88.56 264 LEU A C 1
ATOM 2098 O O . LEU A 1 264 ? -15.912 7.178 27.563 1.00 88.56 264 LEU A O 1
ATOM 2102 N N . HIS A 1 265 ? -16.524 5.655 26.011 1.00 86.50 265 HIS A N 1
ATOM 2103 C CA . HIS A 1 265 ? -17.272 6.582 25.150 1.00 86.50 265 HIS A CA 1
ATOM 2104 C C . HIS A 1 265 ? -18.793 6.563 25.320 1.00 86.50 265 HIS A C 1
ATOM 2106 O O . HIS A 1 265 ? -19.456 7.480 24.837 1.00 86.50 265 HIS A O 1
ATOM 2112 N N . CYS A 1 266 ? -19.372 5.559 25.988 1.00 82.44 266 CYS A N 1
ATOM 2113 C CA . CYS A 1 266 ? -20.818 5.545 26.217 1.00 82.44 266 CYS A CA 1
ATOM 2114 C C . CYS A 1 266 ? -21.239 6.703 27.130 1.00 82.44 266 CYS A C 1
ATOM 2116 O O . CYS A 1 266 ? -20.872 6.748 28.309 1.00 82.44 266 CYS A O 1
ATOM 2118 N N . SER A 1 267 ? -22.042 7.618 26.587 1.00 80.62 267 SER A N 1
ATOM 2119 C CA . SER A 1 267 ? -22.684 8.694 27.339 1.00 80.62 267 SER A CA 1
ATOM 2120 C C . SER A 1 267 ? -23.923 8.189 28.084 1.00 80.62 267 SER A C 1
ATOM 2122 O O . SER A 1 267 ? -24.569 7.220 27.680 1.00 80.62 267 SER A O 1
ATOM 2124 N N . LEU A 1 268 ? -24.266 8.866 29.184 1.00 73.81 268 LEU A N 1
ATOM 2125 C CA . LEU A 1 268 ? -25.567 8.698 29.842 1.00 73.81 268 LEU A CA 1
ATOM 2126 C C . LEU A 1 268 ? -26.682 9.445 29.111 1.00 73.81 268 LEU A C 1
ATOM 2128 O O . LEU A 1 268 ? -27.831 9.017 29.150 1.00 73.81 268 LEU A O 1
ATOM 2132 N N . GLU A 1 269 ? -26.338 10.544 28.441 1.00 74.31 269 GLU A N 1
ATOM 2133 C CA . GLU A 1 269 ? -27.286 11.355 27.689 1.00 74.31 269 GLU A CA 1
ATOM 2134 C C . GLU A 1 269 ? -27.765 10.610 26.432 1.00 74.31 269 GLU A C 1
ATOM 2136 O O . GLU A 1 269 ? -26.968 10.173 25.591 1.00 74.31 269 GLU A O 1
ATOM 2141 N N . GLU A 1 270 ? -29.087 10.474 26.316 1.00 75.06 270 GLU A N 1
ATOM 2142 C CA . GLU A 1 270 ? -29.782 9.919 25.153 1.00 75.06 270 GLU A CA 1
ATOM 2143 C C . GLU A 1 270 ? -29.989 11.028 24.109 1.00 75.06 270 GLU A C 1
ATOM 2145 O O . GLU A 1 270 ? -31.089 11.549 23.926 1.00 75.06 270 GLU A O 1
ATOM 2150 N N . THR A 1 271 ? -28.904 11.439 23.452 1.00 83.75 271 THR A N 1
ATOM 2151 C CA . THR A 1 271 ? -28.968 12.281 22.254 1.00 83.75 271 THR A CA 1
ATOM 2152 C C . THR A 1 271 ? -29.345 11.432 21.036 1.00 83.75 271 THR A C 1
ATOM 2154 O O . THR A 1 271 ? -29.165 10.213 21.029 1.00 83.75 271 THR A O 1
ATOM 2157 N N . GLU A 1 272 ? -29.861 12.060 19.975 1.00 83.12 272 GLU A N 1
ATOM 2158 C CA . GLU A 1 272 ? -30.132 11.350 18.712 1.00 83.12 272 GLU A CA 1
ATOM 2159 C C . GLU A 1 272 ? -28.857 10.671 18.179 1.00 83.12 272 GLU A C 1
ATOM 2161 O O . GLU A 1 272 ? -28.887 9.498 17.812 1.00 83.12 272 GLU A O 1
ATOM 2166 N N . GLU A 1 273 ? -27.707 11.349 18.269 1.00 83.25 273 GLU A N 1
ATOM 2167 C CA . GLU A 1 273 ? -26.407 10.799 17.869 1.00 83.25 273 GLU A CA 1
ATOM 2168 C C . GLU A 1 273 ? -25.982 9.576 18.701 1.00 83.25 273 GLU A C 1
ATOM 2170 O O . GLU A 1 273 ? -25.429 8.619 18.154 1.00 83.25 273 GLU A O 1
ATOM 2175 N N . SER A 1 274 ? -26.215 9.574 20.021 1.00 82.81 274 SER A N 1
ATOM 2176 C CA . SER A 1 274 ? -25.853 8.426 20.864 1.00 82.81 274 SER A CA 1
ATOM 2177 C C . SER A 1 274 ? -26.757 7.224 20.590 1.00 82.81 274 SER A C 1
ATOM 2179 O O . SER A 1 274 ? -26.267 6.094 20.516 1.00 82.81 274 SER A O 1
ATOM 2181 N N . MET A 1 275 ? -28.046 7.457 20.323 1.00 85.31 275 MET A N 1
ATOM 2182 C CA . MET A 1 275 ? -28.983 6.410 19.908 1.00 85.31 275 MET A CA 1
ATOM 2183 C C . MET A 1 275 ? -28.611 5.794 18.555 1.00 85.31 275 MET A C 1
ATOM 2185 O O . MET A 1 275 ? -28.624 4.569 18.428 1.00 85.31 275 MET A O 1
ATOM 2189 N N . GLU A 1 276 ? -28.228 6.602 17.564 1.00 88.75 276 GLU A N 1
ATOM 2190 C CA . GLU A 1 276 ? -27.772 6.100 16.261 1.00 88.75 276 GLU A CA 1
ATOM 2191 C C . GLU A 1 276 ? -26.516 5.226 16.391 1.00 88.75 276 GLU A C 1
ATOM 2193 O O . GLU A 1 276 ? -26.429 4.149 15.788 1.00 88.75 276 GLU A O 1
ATOM 2198 N N . LYS A 1 277 ? -25.553 5.644 17.223 1.00 88.06 277 LYS A N 1
ATOM 2199 C CA . LYS A 1 277 ? -24.344 4.856 17.506 1.00 88.06 277 LYS A CA 1
ATOM 2200 C C . LYS A 1 277 ? -24.678 3.544 18.220 1.00 88.06 277 LYS A C 1
ATOM 2202 O O . LYS A 1 277 ? -24.141 2.499 17.858 1.00 88.06 277 LYS A O 1
ATOM 2207 N N . GLU A 1 278 ? -25.595 3.552 19.185 1.00 88.69 278 GLU A N 1
ATOM 2208 C CA . GLU A 1 278 ? -26.043 2.335 19.879 1.00 88.69 278 GLU A CA 1
ATOM 2209 C C . GLU A 1 278 ? -26.788 1.363 18.958 1.00 88.69 278 GLU A C 1
ATOM 2211 O O . GLU A 1 278 ? -26.546 0.152 19.013 1.00 88.69 278 GLU A O 1
ATOM 2216 N N . GLN A 1 279 ? -27.644 1.873 18.069 1.00 89.88 279 GLN A N 1
ATOM 2217 C CA . GLN A 1 279 ? -28.305 1.067 17.039 1.00 89.88 279 GLN A CA 1
ATOM 2218 C C . GLN A 1 279 ? -27.283 0.457 16.081 1.00 89.88 279 GLN A C 1
ATOM 2220 O O . GLN A 1 279 ? -27.335 -0.736 15.797 1.00 89.88 279 GLN A O 1
ATOM 2225 N N . PHE A 1 280 ? -26.283 1.226 15.645 1.00 92.50 280 PHE A N 1
ATOM 2226 C CA . PHE A 1 280 ? -25.199 0.701 14.817 1.00 92.50 280 PHE A CA 1
ATOM 2227 C C . PHE A 1 280 ? -24.462 -0.469 15.497 1.00 92.50 280 PHE A C 1
ATOM 2229 O O . PHE A 1 280 ? -24.230 -1.507 14.870 1.00 92.50 280 PHE A O 1
ATOM 2236 N N . LEU A 1 281 ? -24.139 -0.336 16.786 1.00 91.62 281 LEU A N 1
ATOM 2237 C CA . LEU A 1 281 ? -23.442 -1.371 17.558 1.00 91.62 281 LEU A CA 1
ATOM 2238 C C . LEU A 1 281 ? -24.290 -2.635 17.755 1.00 91.62 281 LEU A C 1
ATOM 2240 O O . LEU A 1 281 ? -23.775 -3.750 17.662 1.00 91.62 281 LEU A O 1
ATOM 2244 N N . THR A 1 282 ? -25.582 -2.478 18.030 1.00 91.12 282 THR A N 1
ATOM 2245 C CA . THR A 1 282 ? -26.476 -3.601 18.348 1.00 91.12 282 THR A CA 1
ATOM 2246 C C . THR A 1 282 ? -27.034 -4.285 17.104 1.00 91.12 282 THR A C 1
ATOM 2248 O O . THR A 1 282 ? -27.031 -5.512 17.039 1.00 91.12 282 THR A O 1
ATOM 2251 N N . GLU A 1 283 ? -27.465 -3.527 16.095 1.00 92.12 283 GLU A N 1
ATOM 2252 C CA . GLU A 1 283 ? -28.105 -4.068 14.893 1.00 92.12 283 GLU A CA 1
ATOM 2253 C C . GLU A 1 283 ? -27.094 -4.513 13.835 1.00 92.12 283 GLU A C 1
ATOM 2255 O O . GLU A 1 283 ? -27.254 -5.583 13.250 1.00 92.12 283 GLU A O 1
ATOM 2260 N N . LYS A 1 284 ? -26.044 -3.716 13.578 1.00 93.19 284 LYS A N 1
ATOM 2261 C CA . LYS A 1 284 ? -25.062 -4.037 12.526 1.00 93.19 284 LYS A CA 1
ATOM 2262 C C . LYS A 1 284 ? -23.894 -4.860 13.046 1.00 93.19 284 LYS A C 1
ATOM 2264 O O . LYS A 1 284 ? -23.509 -5.833 12.405 1.00 93.19 284 LYS A O 1
ATOM 2269 N N . LEU A 1 285 ? -23.318 -4.464 14.183 1.00 91.81 285 LEU A N 1
ATOM 2270 C CA . LEU A 1 285 ? -22.148 -5.141 14.760 1.00 91.81 285 LEU A CA 1
ATOM 2271 C C . LEU A 1 285 ? -22.513 -6.300 15.696 1.00 91.81 285 LEU A C 1
ATOM 2273 O O . LEU A 1 285 ? -21.626 -7.055 16.091 1.00 91.81 285 LEU A O 1
ATOM 2277 N N . LEU A 1 286 ? -23.804 -6.466 16.010 1.00 93.19 286 LEU A N 1
ATOM 2278 C CA . LEU A 1 286 ? -24.335 -7.548 16.846 1.00 93.19 286 LEU A CA 1
ATOM 2279 C C . LEU A 1 286 ? -23.687 -7.613 18.237 1.00 93.19 286 LEU A C 1
ATOM 2281 O O . LEU A 1 286 ? -23.525 -8.688 18.821 1.00 93.19 286 LEU A O 1
ATOM 2285 N N . ILE A 1 287 ? -23.312 -6.455 18.784 1.00 92.88 287 ILE A N 1
ATOM 2286 C CA . ILE A 1 287 ? -22.726 -6.363 20.120 1.00 92.88 287 ILE A CA 1
ATOM 2287 C C . ILE A 1 287 ? -23.827 -6.578 21.165 1.00 92.88 287 ILE A C 1
ATOM 2289 O O . ILE A 1 287 ? -24.903 -5.980 21.057 1.00 92.88 287 ILE A O 1
ATOM 2293 N N . PRO A 1 288 ? -23.582 -7.389 22.211 1.00 92.62 288 PRO A N 1
ATOM 2294 C CA . PRO A 1 288 ? -24.557 -7.590 23.272 1.00 92.62 288 PRO A CA 1
ATOM 2295 C C . PRO A 1 288 ? -24.952 -6.270 23.941 1.00 92.62 288 PRO A C 1
ATOM 2297 O O . PRO A 1 288 ? -24.115 -5.578 24.522 1.00 92.62 288 PRO A O 1
ATOM 2300 N N . ILE A 1 289 ? -26.253 -5.964 23.957 1.00 90.25 289 ILE A N 1
ATOM 2301 C CA . ILE A 1 289 ? -26.782 -4.738 24.582 1.00 90.25 289 ILE A CA 1
ATOM 2302 C C . ILE A 1 289 ? -26.446 -4.634 26.080 1.00 90.25 289 ILE A C 1
ATOM 2304 O O . ILE A 1 289 ? -26.335 -3.544 26.641 1.00 90.25 289 ILE A O 1
ATOM 2308 N N . GLN A 1 290 ? -26.209 -5.781 26.725 1.00 92.31 290 GLN A N 1
ATOM 2309 C CA . GLN A 1 290 ? -25.751 -5.871 28.110 1.00 92.31 290 GLN A CA 1
ATOM 2310 C C . GLN A 1 290 ? -24.436 -5.110 28.333 1.00 92.31 290 GLN A C 1
ATOM 2312 O O . GLN A 1 290 ? -24.263 -4.505 29.387 1.00 92.31 290 GLN A O 1
ATOM 2317 N N . TRP A 1 291 ? -23.526 -5.094 27.351 1.00 93.25 291 TRP A N 1
ATOM 2318 C CA . TRP A 1 291 ? -22.239 -4.400 27.462 1.00 93.25 291 TRP A CA 1
ATOM 2319 C C . TRP A 1 291 ? -22.405 -2.881 27.435 1.00 93.25 291 TRP A C 1
ATOM 2321 O O . TRP A 1 291 ? -21.761 -2.185 28.216 1.00 93.25 291 TRP A O 1
ATOM 2331 N N . ILE A 1 292 ? -23.321 -2.377 26.605 1.00 91.75 292 ILE A N 1
ATOM 2332 C CA . ILE A 1 292 ? -23.653 -0.948 26.531 1.00 91.75 292 ILE A CA 1
ATOM 2333 C C . ILE A 1 292 ? -24.294 -0.497 27.848 1.00 91.75 292 ILE A C 1
ATOM 2335 O O . ILE A 1 292 ? -23.880 0.493 28.447 1.00 91.75 292 ILE A O 1
ATOM 2339 N N . HIS A 1 293 ? -25.267 -1.257 28.360 1.00 91.75 293 HIS A N 1
ATOM 2340 C CA . HIS A 1 293 ? -25.882 -0.945 29.651 1.00 91.75 293 HIS A CA 1
ATOM 2341 C C . HIS A 1 293 ? -24.900 -1.054 30.818 1.00 91.75 293 HIS A C 1
ATOM 2343 O O . HIS A 1 293 ? -24.956 -0.239 31.734 1.00 91.75 293 HIS A O 1
ATOM 2349 N N . HIS A 1 294 ? -23.966 -2.002 30.781 1.00 92.00 294 HIS A N 1
ATOM 2350 C CA . HIS A 1 294 ? -22.902 -2.085 31.775 1.00 92.00 294 HIS A CA 1
ATOM 2351 C C . HIS A 1 294 ? -22.001 -0.839 31.754 1.00 92.00 294 HIS A C 1
ATOM 2353 O O . HIS A 1 294 ? -21.689 -0.291 32.809 1.00 92.00 294 HIS A O 1
ATOM 2359 N N . ALA A 1 295 ? -21.627 -0.348 30.570 1.00 92.56 295 ALA A N 1
ATOM 2360 C CA . ALA A 1 295 ? -20.854 0.884 30.431 1.00 92.56 295 ALA A CA 1
ATOM 2361 C C . ALA A 1 295 ? -21.610 2.111 30.965 1.00 92.56 295 ALA A C 1
ATOM 2363 O O . ALA A 1 295 ? -21.061 2.871 31.765 1.00 92.56 295 ALA A O 1
ATOM 2364 N N . LYS A 1 296 ? -22.897 2.255 30.612 1.00 91.19 296 LYS A N 1
ATOM 2365 C CA . LYS A 1 296 ? -23.769 3.309 31.160 1.00 91.19 296 LYS A CA 1
ATOM 2366 C C . LYS A 1 296 ? -23.858 3.231 32.686 1.00 91.19 296 LYS A C 1
ATOM 2368 O O . LYS A 1 296 ? -23.713 4.243 33.357 1.00 91.19 296 LYS A O 1
ATOM 2373 N N . ALA A 1 297 ? -23.992 2.038 33.264 1.00 90.12 297 ALA A N 1
ATOM 2374 C CA . ALA A 1 297 ? -23.982 1.875 34.719 1.00 90.12 297 ALA A CA 1
ATOM 2375 C C . ALA A 1 297 ? -22.681 2.383 35.370 1.00 90.12 297 ALA A C 1
ATOM 2377 O O . ALA A 1 297 ? -22.732 3.099 36.370 1.00 90.12 297 ALA A O 1
ATOM 2378 N N . ILE A 1 298 ? -21.516 2.063 34.793 1.00 90.25 298 ILE A N 1
ATOM 2379 C CA . ILE A 1 298 ? -20.222 2.560 35.288 1.00 90.25 298 ILE A CA 1
ATOM 2380 C C . ILE A 1 298 ? -20.160 4.088 35.214 1.00 90.25 298 ILE A C 1
ATOM 2382 O O . ILE A 1 298 ? -19.657 4.731 36.138 1.00 90.25 298 ILE A O 1
ATOM 2386 N N . ARG A 1 299 ? -20.669 4.680 34.130 1.00 90.38 299 ARG A N 1
ATOM 2387 C CA . ARG A 1 299 ? -20.694 6.133 33.951 1.00 90.38 299 ARG A CA 1
ATOM 2388 C C . ARG A 1 299 ? -21.600 6.815 34.981 1.00 90.38 299 ARG A C 1
ATOM 2390 O O . ARG A 1 299 ? -21.138 7.729 35.659 1.00 90.38 299 ARG A O 1
ATOM 2397 N N . ALA A 1 300 ? -22.814 6.304 35.187 1.00 88.81 300 ALA A N 1
ATOM 2398 C CA . ALA A 1 300 ? -23.748 6.786 36.209 1.00 88.81 300 ALA A CA 1
ATOM 2399 C C . ALA A 1 300 ? -23.152 6.711 37.620 1.00 88.81 300 ALA A C 1
ATOM 2401 O O . ALA A 1 300 ? -23.241 7.665 38.394 1.00 88.81 300 ALA A O 1
ATOM 2402 N N . CYS A 1 301 ? -22.436 5.623 37.925 1.00 88.44 301 CYS A N 1
ATOM 2403 C CA . CYS A 1 301 ? -21.720 5.494 39.190 1.00 88.44 301 CYS A CA 1
ATOM 2404 C C . CYS A 1 301 ? -20.686 6.615 39.396 1.00 88.44 301 CYS A C 1
ATOM 2406 O O . CYS A 1 301 ? -20.522 7.080 40.526 1.00 88.44 301 CYS A O 1
ATOM 2408 N N . ARG A 1 302 ? -19.979 7.039 38.337 1.00 87.88 302 ARG A N 1
ATOM 2409 C CA . ARG A 1 302 ? -18.977 8.121 38.396 1.00 87.88 302 ARG A CA 1
ATOM 2410 C C . ARG A 1 302 ? -19.612 9.503 38.534 1.00 87.88 302 ARG A C 1
ATOM 2412 O O . ARG A 1 302 ? -19.049 10.347 39.221 1.00 87.88 302 ARG A O 1
ATOM 2419 N N . GLU A 1 303 ? -20.758 9.721 37.900 1.00 87.44 303 GLU A N 1
ATOM 2420 C CA . GLU A 1 303 ? -21.504 10.987 37.954 1.00 87.44 303 GLU A CA 1
ATOM 2421 C C . GLU A 1 303 ? -22.344 11.124 39.237 1.00 87.44 303 GLU A C 1
ATOM 2423 O O . GLU A 1 303 ? -22.776 12.218 39.590 1.00 87.44 303 GLU A O 1
ATOM 2428 N N . GLY A 1 304 ? -22.510 10.030 39.990 1.00 84.31 304 GLY A N 1
ATOM 2429 C CA . GLY A 1 304 ? -23.188 10.009 41.287 1.00 84.31 304 GLY A CA 1
ATOM 2430 C C . GLY A 1 304 ? -24.698 9.769 41.207 1.00 84.31 304 GLY A C 1
ATOM 2431 O O . GLY A 1 304 ? -25.351 9.726 42.250 1.00 84.31 304 GLY A O 1
ATOM 2432 N N . ASP A 1 305 ? -25.251 9.560 40.011 1.00 85.75 305 ASP A N 1
ATOM 2433 C CA . ASP A 1 305 ? -26.668 9.254 39.815 1.00 85.75 305 ASP A CA 1
ATOM 2434 C C . ASP A 1 305 ? -26.956 7.770 40.091 1.00 85.75 305 ASP A C 1
ATOM 2436 O O . ASP A 1 305 ? -26.784 6.882 39.254 1.00 85.75 305 ASP A O 1
ATOM 2440 N N . LYS A 1 306 ? -27.419 7.501 41.314 1.00 84.00 306 LYS A N 1
ATOM 2441 C CA . LYS A 1 306 ? -27.730 6.146 41.781 1.00 84.00 306 LYS A CA 1
ATOM 2442 C C . LYS A 1 306 ? -28.987 5.554 41.141 1.00 84.00 306 LYS A C 1
ATOM 2444 O O . LYS A 1 306 ? -29.096 4.327 41.069 1.00 84.00 306 LYS A O 1
ATOM 2449 N N . CYS A 1 307 ? -29.919 6.387 40.674 1.00 82.50 307 CYS A N 1
ATOM 2450 C CA . CYS A 1 307 ? -31.151 5.933 40.030 1.00 82.50 307 CYS A CA 1
ATOM 2451 C C . CYS A 1 307 ? -30.845 5.318 38.661 1.00 82.50 307 CYS A C 1
ATOM 2453 O O . CYS A 1 307 ? -31.214 4.167 38.399 1.00 82.50 307 CYS A O 1
ATOM 2455 N N . SER A 1 308 ? -30.137 6.060 37.805 1.00 84.19 308 SER A N 1
ATOM 2456 C CA . SER A 1 308 ? -29.745 5.567 36.480 1.00 84.19 308 SER A CA 1
ATOM 2457 C C . SER A 1 308 ? -28.737 4.419 36.575 1.00 84.19 308 SER A C 1
ATOM 2459 O O . SER A 1 308 ? -28.864 3.442 35.832 1.00 84.19 308 SER A O 1
ATOM 2461 N N . GLU A 1 309 ? -27.818 4.451 37.550 1.00 87.56 309 GLU A N 1
ATOM 2462 C CA . GLU A 1 309 ? -26.900 3.343 37.848 1.00 87.56 309 GLU A CA 1
ATOM 2463 C C . GLU A 1 309 ? -27.669 2.036 38.103 1.00 87.56 309 GLU A C 1
ATOM 2465 O O . GLU A 1 309 ? -27.412 1.019 37.453 1.00 87.56 309 GLU A O 1
ATOM 2470 N N . ALA A 1 310 ? -28.667 2.056 38.993 1.00 84.56 310 ALA A N 1
ATOM 2471 C CA . ALA A 1 310 ? -29.464 0.874 39.310 1.00 84.56 310 ALA A CA 1
ATOM 2472 C C . ALA A 1 310 ? -30.258 0.355 38.096 1.00 84.56 310 ALA A C 1
ATOM 2474 O O . ALA A 1 310 ? -30.293 -0.857 37.858 1.00 84.56 310 ALA A O 1
ATOM 2475 N N . LEU A 1 311 ? -30.857 1.252 37.305 1.00 86.88 311 LEU A N 1
ATOM 2476 C CA . LEU A 1 311 ? -31.626 0.896 36.109 1.00 86.88 311 LEU A CA 1
ATOM 2477 C C . LEU A 1 311 ? -30.741 0.256 35.031 1.00 86.88 311 LEU A C 1
ATOM 2479 O O . LEU A 1 311 ? -31.115 -0.759 34.437 1.00 86.88 311 LEU A O 1
ATOM 2483 N N . HIS A 1 312 ? -29.554 0.806 34.789 1.00 88.12 312 HIS A N 1
ATOM 2484 C CA . HIS A 1 312 ? -28.620 0.255 33.814 1.00 88.12 312 HIS A CA 1
ATOM 2485 C C . HIS A 1 312 ? -27.974 -1.053 34.289 1.00 88.12 312 HIS A C 1
ATOM 2487 O O . HIS A 1 312 ? -27.831 -1.971 33.484 1.00 88.12 312 HIS A O 1
ATOM 2493 N N . LEU A 1 313 ? -27.688 -1.214 35.587 1.00 87.94 313 LEU A N 1
ATOM 2494 C CA . LEU A 1 313 ? -27.235 -2.494 36.152 1.00 87.94 313 LEU A CA 1
ATOM 2495 C C . LEU A 1 313 ? -28.290 -3.597 36.036 1.00 87.94 313 LEU A C 1
ATOM 2497 O O . LEU A 1 313 ? -27.938 -4.751 35.782 1.00 87.94 313 LEU A O 1
ATOM 2501 N N . TYR A 1 314 ? -29.570 -3.245 36.196 1.00 87.06 314 TYR A N 1
ATOM 2502 C CA . TYR A 1 314 ? -30.690 -4.151 35.948 1.00 87.06 314 TYR A CA 1
ATOM 2503 C C . TYR A 1 314 ? -30.683 -4.599 34.480 1.00 87.06 314 TYR A C 1
ATOM 2505 O O . TYR A 1 314 ? -30.589 -5.790 34.194 1.00 87.06 314 TYR A O 1
ATOM 2513 N N . LYS A 1 315 ? -30.669 -3.655 33.530 1.00 87.81 315 LYS A N 1
ATOM 2514 C CA . LYS A 1 315 ? -30.641 -3.980 32.092 1.00 87.81 315 LYS A CA 1
ATOM 2515 C C . LYS A 1 315 ? -29.378 -4.748 31.660 1.00 87.81 315 LYS A C 1
ATOM 2517 O O . LYS A 1 315 ? -29.444 -5.547 30.729 1.00 87.81 315 LYS A O 1
ATOM 2522 N N . ALA A 1 316 ? -28.249 -4.549 32.339 1.00 88.06 316 ALA A N 1
ATOM 2523 C CA . ALA A 1 316 ? -27.000 -5.277 32.105 1.00 88.06 316 ALA A CA 1
ATOM 2524 C C . ALA A 1 316 ? -26.990 -6.711 32.677 1.00 88.06 316 ALA A C 1
ATOM 2526 O O . ALA A 1 316 ? -26.081 -7.478 32.374 1.00 88.06 316 ALA A O 1
ATOM 2527 N N . GLY A 1 317 ? -27.976 -7.091 33.499 1.00 87.19 317 GLY A N 1
ATOM 2528 C CA . GLY A 1 317 ? -28.062 -8.418 34.120 1.00 87.19 317 GLY A CA 1
ATOM 2529 C C . GLY A 1 317 ? -27.290 -8.570 35.437 1.00 87.19 317 GLY A C 1
ATOM 2530 O O . GLY A 1 317 ? -27.156 -9.680 35.954 1.00 87.19 317 GLY A O 1
ATOM 2531 N N . HIS A 1 318 ? -26.802 -7.475 36.030 1.00 88.50 318 HIS A N 1
ATOM 2532 C CA . HIS A 1 318 ? -26.082 -7.479 37.310 1.00 88.50 318 HIS A CA 1
ATOM 2533 C C . HIS A 1 318 ? -27.027 -7.280 38.505 1.00 88.50 318 HIS A C 1
ATOM 2535 O O . HIS A 1 318 ? -26.883 -6.352 39.307 1.00 88.50 318 HIS A O 1
ATOM 2541 N N . TRP A 1 319 ? -27.981 -8.202 38.659 1.00 84.12 319 TRP A N 1
ATOM 2542 C CA . TRP A 1 319 ? -29.074 -8.116 39.639 1.00 84.12 319 TRP A CA 1
ATOM 2543 C C . TRP A 1 319 ? -28.588 -7.963 41.086 1.00 84.12 319 TRP A C 1
ATOM 2545 O O . TRP A 1 319 ? -29.098 -7.128 41.824 1.00 84.12 319 TRP A O 1
ATOM 2555 N N . ASN A 1 320 ? -27.552 -8.708 41.488 1.00 86.38 320 ASN A N 1
ATOM 2556 C CA . ASN A 1 320 ? -27.011 -8.661 42.854 1.00 86.38 320 ASN A CA 1
ATOM 2557 C C . ASN A 1 320 ? -26.384 -7.306 43.207 1.00 86.38 320 ASN A C 1
ATOM 2559 O O . ASN A 1 320 ? -26.340 -6.915 44.376 1.00 86.38 320 ASN A O 1
ATOM 2563 N N . HIS A 1 321 ? -25.827 -6.607 42.217 1.00 83.81 321 HIS A N 1
ATOM 2564 C CA . HIS A 1 321 ? -25.254 -5.284 42.438 1.00 83.81 321 HIS A CA 1
ATOM 2565 C C . HIS A 1 321 ? -26.352 -4.219 42.463 1.00 83.81 321 HIS A C 1
ATOM 2567 O O . HIS A 1 321 ? -26.404 -3.442 43.414 1.00 83.81 321 HIS A O 1
ATOM 2573 N N . CYS A 1 322 ? -27.287 -4.286 41.508 1.00 86.06 322 CYS A N 1
ATOM 2574 C CA . CYS A 1 322 ? -28.491 -3.457 41.473 1.00 86.06 322 CYS A CA 1
ATOM 2575 C C . CYS A 1 322 ? -29.275 -3.537 42.797 1.00 86.06 322 CYS A C 1
ATOM 2577 O O . CYS A 1 322 ? -29.523 -2.516 43.431 1.00 86.06 322 CYS A O 1
ATOM 2579 N N . GLN A 1 323 ? -29.568 -4.747 43.285 1.00 81.25 323 GLN A N 1
ATOM 2580 C CA . GLN A 1 323 ? -30.324 -4.958 44.521 1.00 81.25 323 GLN A CA 1
ATOM 2581 C C . GLN A 1 323 ? -29.647 -4.317 45.740 1.00 81.25 323 GLN A C 1
ATOM 2583 O O . GLN A 1 323 ? -30.314 -3.697 46.566 1.00 81.25 323 GLN A O 1
ATOM 2588 N N . ARG A 1 324 ? -28.317 -4.434 45.853 1.00 83.69 324 ARG A N 1
ATOM 2589 C CA . ARG A 1 324 ? -27.558 -3.809 46.948 1.00 83.69 324 ARG A CA 1
ATOM 2590 C C . ARG A 1 324 ? -27.640 -2.285 46.894 1.00 83.69 324 ARG A C 1
ATOM 2592 O O . ARG A 1 324 ? -27.893 -1.676 47.928 1.00 83.69 324 ARG A O 1
ATOM 2599 N N . LEU A 1 325 ? -27.496 -1.690 45.710 1.00 82.62 325 LEU A N 1
ATOM 2600 C CA . LEU A 1 325 ? -27.609 -0.240 45.523 1.00 82.62 325 LEU A CA 1
ATOM 2601 C C . LEU A 1 325 ? -29.014 0.280 45.840 1.00 82.62 325 LEU A C 1
ATOM 2603 O O . LEU A 1 325 ? -29.150 1.282 46.541 1.00 82.62 325 LEU A O 1
ATOM 2607 N N . VAL A 1 326 ? -30.056 -0.428 45.392 1.00 81.19 326 VAL A N 1
ATOM 2608 C CA . VAL A 1 326 ? -31.450 -0.055 45.668 1.00 81.19 326 VAL A CA 1
ATOM 2609 C C . VAL A 1 326 ? -31.735 -0.067 47.169 1.00 81.19 326 VAL A C 1
ATOM 2611 O O . VAL A 1 326 ? -32.289 0.898 47.694 1.00 81.19 326 VAL A O 1
ATOM 2614 N N . ILE A 1 327 ? -31.308 -1.118 47.876 1.00 81.12 327 ILE A N 1
ATOM 2615 C CA . ILE A 1 327 ? -31.507 -1.229 49.328 1.00 81.12 327 ILE A CA 1
ATOM 2616 C C . ILE A 1 327 ? -30.728 -0.148 50.089 1.00 81.12 327 ILE A C 1
ATOM 2618 O O . ILE A 1 327 ? -31.246 0.411 51.051 1.00 81.12 327 ILE A O 1
ATOM 2622 N N . GLN A 1 328 ? -29.488 0.136 49.687 1.00 79.06 328 GLN A N 1
ATOM 2623 C CA . GLN A 1 328 ? -28.608 1.047 50.425 1.00 79.06 328 GLN A CA 1
ATOM 2624 C C . GLN A 1 328 ? -28.935 2.526 50.209 1.00 79.06 328 GLN A C 1
ATOM 2626 O O . GLN A 1 328 ? -28.812 3.306 51.149 1.00 79.06 328 GLN A O 1
ATOM 2631 N N . HIS A 1 329 ? -29.323 2.918 48.992 1.00 72.06 329 HIS A N 1
ATOM 2632 C CA . HIS A 1 329 ? -29.375 4.332 48.607 1.00 72.06 329 HIS A CA 1
ATOM 2633 C C . HIS A 1 329 ? -30.748 4.811 48.130 1.00 72.06 329 HIS A C 1
ATOM 2635 O O . HIS A 1 329 ? -31.073 5.979 48.322 1.00 72.06 329 HIS A O 1
ATOM 2641 N N . LEU A 1 330 ? -31.571 3.941 47.537 1.00 66.25 330 LEU A N 1
ATOM 2642 C CA . LEU A 1 330 ? -32.857 4.342 46.944 1.00 66.25 330 LEU A CA 1
ATOM 2643 C C . LEU A 1 330 ? -34.048 4.098 47.878 1.00 66.25 330 LEU A C 1
ATOM 2645 O O . LEU A 1 330 ? -35.050 4.805 47.797 1.00 66.25 330 LEU A O 1
ATOM 2649 N N . ALA A 1 331 ? -33.922 3.159 48.821 1.00 59.88 331 ALA A N 1
ATOM 2650 C CA . ALA A 1 331 ? -34.963 2.852 49.801 1.00 59.88 331 ALA A CA 1
ATOM 2651 C C . ALA A 1 331 ? -35.272 4.007 50.779 1.00 59.88 331 ALA A C 1
ATOM 2653 O O . ALA A 1 331 ? -36.339 4.003 51.390 1.00 59.88 331 ALA A O 1
ATOM 2654 N N . SER A 1 332 ? -34.378 4.995 50.930 1.00 57.97 332 SER A N 1
ATOM 2655 C CA . SER A 1 332 ? -34.564 6.126 51.853 1.00 57.97 332 SER A CA 1
ATOM 2656 C C . SER A 1 332 ? -35.028 7.434 51.202 1.00 57.97 332 SER A C 1
ATOM 2658 O O . SER A 1 332 ? -35.401 8.338 51.944 1.00 57.97 332 SER A O 1
ATOM 2660 N N . ALA A 1 333 ? -34.985 7.575 49.867 1.00 49.75 333 ALA A N 1
ATOM 2661 C CA . ALA A 1 333 ? -35.120 8.884 49.210 1.00 49.75 333 ALA A CA 1
ATOM 2662 C C . ALA A 1 333 ? -36.308 9.024 48.237 1.00 49.75 333 ALA A C 1
ATOM 2664 O O . ALA A 1 333 ? -36.956 10.064 48.265 1.00 49.75 333 ALA A O 1
ATOM 2665 N N . GLU A 1 334 ? -36.664 8.023 47.420 1.00 50.94 334 GLU A N 1
ATOM 2666 C CA . GLU A 1 334 ? -37.702 8.208 46.383 1.00 50.94 334 GLU A CA 1
ATOM 2667 C C . GLU A 1 334 ? -38.534 6.938 46.127 1.00 50.94 334 GLU A C 1
ATOM 2669 O O . GLU A 1 334 ? -38.175 6.053 45.355 1.00 50.94 334 GLU A O 1
ATOM 2674 N N . LEU A 1 335 ? -39.714 6.858 46.751 1.00 51.41 335 LEU A N 1
ATOM 2675 C CA . LEU A 1 335 ? -40.651 5.727 46.632 1.00 51.41 335 LEU A CA 1
ATOM 2676 C C . LEU A 1 335 ? -41.427 5.666 45.296 1.00 51.41 335 LEU A C 1
ATOM 2678 O O . LEU A 1 335 ? -42.126 4.684 45.049 1.00 51.41 335 LEU A O 1
ATOM 2682 N N . GLN A 1 336 ? -41.319 6.671 44.419 1.00 47.78 336 GLN A N 1
ATOM 2683 C CA . GLN A 1 336 ? -42.110 6.747 43.178 1.00 47.78 336 GLN A CA 1
ATOM 2684 C C . GLN A 1 336 ? -41.496 5.997 41.980 1.00 47.78 336 GLN A C 1
ATOM 2686 O O . GLN A 1 336 ? -42.249 5.489 41.152 1.00 47.78 336 GLN A O 1
ATOM 2691 N N . VAL A 1 337 ? -40.168 5.837 41.910 1.00 47.19 337 VAL A N 1
ATOM 2692 C CA . VAL A 1 337 ? -39.483 5.087 40.826 1.00 47.19 337 VAL A CA 1
ATOM 2693 C C . VAL A 1 337 ? -39.275 3.607 41.190 1.00 47.19 337 VAL A C 1
ATOM 2695 O O . VAL A 1 337 ? -39.083 2.750 40.329 1.00 47.19 337 VAL A O 1
ATOM 2698 N N . VAL A 1 338 ? -39.380 3.272 42.478 1.00 50.00 338 VAL A N 1
ATOM 2699 C CA . VAL A 1 338 ? -39.105 1.930 43.008 1.00 50.00 338 VAL A CA 1
ATOM 2700 C C . VAL A 1 338 ? -40.259 0.951 42.770 1.00 50.00 338 VAL A C 1
ATOM 2702 O O . VAL A 1 338 ? -40.023 -0.250 42.734 1.00 50.00 338 VAL A O 1
ATOM 2705 N N . LEU A 1 339 ? -41.503 1.388 42.554 1.00 50.97 339 LEU A N 1
ATOM 2706 C CA . LEU A 1 339 ? -42.652 0.470 42.428 1.00 50.97 339 LEU A CA 1
ATOM 2707 C C . LEU A 1 339 ? -42.556 -0.525 41.243 1.00 50.97 339 LEU A C 1
ATOM 2709 O O . LEU A 1 339 ? -42.786 -1.713 41.471 1.00 50.97 339 LEU A O 1
ATOM 2713 N N . PRO A 1 340 ? -42.152 -0.132 40.018 1.00 53.41 340 PRO A N 1
ATOM 2714 C CA . PRO A 1 340 ? -42.001 -1.072 38.899 1.00 53.41 340 PRO A CA 1
ATOM 2715 C C . PRO A 1 340 ? -40.764 -1.979 39.029 1.00 53.41 340 PRO A C 1
ATOM 2717 O O . PRO A 1 340 ? -40.811 -3.167 38.695 1.00 53.41 340 PRO A O 1
ATOM 2720 N N . LEU A 1 341 ? -39.654 -1.432 39.540 1.00 49.81 341 LEU A N 1
ATOM 2721 C CA . LEU A 1 341 ? -38.389 -2.153 39.729 1.00 49.81 341 LEU A CA 1
ATOM 2722 C C . LEU A 1 341 ? -38.454 -3.117 40.921 1.00 49.81 341 LEU A C 1
ATOM 2724 O O . LEU A 1 341 ? -37.974 -4.238 40.823 1.00 49.81 341 LEU A O 1
ATOM 2728 N N . SER A 1 342 ? -39.101 -2.736 42.024 1.00 53.69 342 SER A N 1
ATOM 2729 C CA . SER A 1 342 ? -39.267 -3.593 43.205 1.00 53.69 342 SER A CA 1
ATOM 2730 C C . SER A 1 342 ? -40.206 -4.764 42.951 1.00 53.69 342 SER A C 1
ATOM 2732 O O . SER A 1 342 ? -39.902 -5.852 43.415 1.00 53.69 342 SER A O 1
ATOM 2734 N N . LEU A 1 343 ? -41.293 -4.598 42.185 1.00 54.53 343 LEU A N 1
ATOM 2735 C CA . LEU A 1 343 ? -42.187 -5.706 41.826 1.00 54.53 343 LEU A CA 1
ATOM 2736 C C . LEU A 1 343 ? -41.504 -6.713 40.897 1.00 54.53 343 LEU A C 1
ATOM 2738 O O . LEU A 1 343 ? -41.645 -7.913 41.110 1.00 54.53 343 LEU A O 1
ATOM 2742 N N . SER A 1 344 ? -40.726 -6.252 39.915 1.00 56.91 344 SER A N 1
ATOM 2743 C CA . SER A 1 344 ? -39.967 -7.133 39.014 1.00 56.91 344 SER A CA 1
ATOM 2744 C C . SER A 1 344 ? -38.776 -7.805 39.715 1.00 56.91 344 SER A C 1
ATOM 2746 O O . SER A 1 344 ? -38.596 -9.014 39.565 1.00 56.91 344 SER A O 1
ATOM 2748 N N . LEU A 1 345 ? -38.031 -7.080 40.561 1.00 53.72 345 LEU A N 1
ATOM 2749 C CA . LEU A 1 345 ? -36.969 -7.636 41.415 1.00 53.72 345 LEU A CA 1
ATOM 2750 C C . LEU A 1 345 ? -37.518 -8.597 42.481 1.00 53.72 345 LEU A C 1
ATOM 2752 O O . LEU A 1 345 ? -36.912 -9.640 42.717 1.00 53.72 345 LEU A O 1
ATOM 2756 N N . LEU A 1 346 ? -38.674 -8.313 43.094 1.00 55.19 346 LEU A N 1
ATOM 2757 C CA . LEU A 1 346 ? -39.367 -9.241 44.000 1.00 55.19 346 LEU A CA 1
ATOM 2758 C C . LEU A 1 346 ? -39.832 -10.493 43.257 1.00 55.19 346 LEU A C 1
ATOM 2760 O O . LEU A 1 346 ? -39.644 -11.596 43.758 1.00 55.19 346 LEU A O 1
ATOM 2764 N N . TYR A 1 347 ? -40.374 -10.355 42.046 1.00 57.50 347 TYR A N 1
ATOM 2765 C CA . TYR A 1 347 ? -40.794 -11.503 41.243 1.00 57.50 347 TYR A CA 1
ATOM 2766 C C . TYR A 1 347 ? -39.604 -12.386 40.839 1.00 57.50 347 TYR A C 1
ATOM 2768 O O . TYR A 1 347 ? -39.708 -13.609 40.880 1.00 57.50 347 TYR A O 1
ATOM 2776 N N . GLN A 1 348 ? -38.451 -11.797 40.500 1.00 56.62 348 GLN A N 1
ATOM 2777 C CA . GLN A 1 348 ? -37.229 -12.540 40.166 1.00 56.62 348 GLN A CA 1
ATOM 2778 C C . GLN A 1 348 ? -36.524 -13.129 41.391 1.00 56.62 348 GLN A C 1
ATOM 2780 O O . GLN A 1 348 ? -36.085 -14.269 41.317 1.00 56.62 348 GLN A O 1
ATOM 2785 N N . THR A 1 349 ? -36.447 -12.425 42.522 1.00 53.31 349 THR A N 1
ATOM 2786 C CA . THR A 1 349 ? -35.912 -12.997 43.774 1.00 53.31 349 THR A CA 1
ATOM 2787 C C . THR A 1 349 ? -36.794 -14.130 44.295 1.00 53.31 349 THR A C 1
ATOM 2789 O O . THR A 1 349 ? -36.267 -15.158 44.719 1.00 53.31 349 THR A O 1
ATOM 2792 N N . LEU A 1 350 ? -38.121 -14.016 44.161 1.00 51.72 350 LEU A N 1
ATOM 2793 C CA . LEU A 1 350 ? -39.045 -15.125 44.402 1.00 51.72 350 LEU A CA 1
ATOM 2794 C C . LEU A 1 350 ? -38.813 -16.275 43.411 1.00 51.72 350 LEU A C 1
ATOM 2796 O O . LEU A 1 350 ? -38.738 -17.421 43.839 1.00 51.72 350 LEU A O 1
ATOM 2800 N N . ASN A 1 351 ? -38.621 -16.013 42.114 1.00 49.75 351 ASN A N 1
ATOM 2801 C CA . ASN A 1 351 ? -38.367 -17.075 41.130 1.00 49.75 351 ASN A CA 1
ATOM 2802 C C . ASN A 1 351 ? -37.004 -17.768 41.312 1.00 49.75 351 ASN A C 1
ATOM 2804 O O . ASN A 1 351 ? -36.916 -18.981 41.143 1.00 49.75 351 ASN A O 1
ATOM 2808 N N . ILE A 1 352 ? -35.952 -17.034 41.680 1.00 51.19 352 ILE A N 1
ATOM 2809 C CA . ILE A 1 352 ? -34.622 -17.592 41.974 1.00 51.19 352 ILE A CA 1
ATOM 2810 C C . ILE A 1 352 ? -34.686 -18.426 43.264 1.00 51.19 352 ILE A C 1
ATOM 2812 O O . ILE A 1 352 ? -34.209 -19.560 43.276 1.00 51.19 352 ILE A O 1
ATOM 2816 N N . GLY A 1 353 ? -35.389 -17.944 44.299 1.00 42.44 353 GLY A N 1
ATOM 2817 C CA . GLY A 1 353 ? -35.663 -18.717 45.516 1.00 42.44 353 GLY A CA 1
ATOM 2818 C C . GLY A 1 353 ? -36.512 -19.974 45.268 1.00 42.44 353 GLY A C 1
ATOM 2819 O O . GLY A 1 353 ? -36.283 -21.011 45.892 1.00 42.44 353 GLY A O 1
ATOM 2820 N N . PHE A 1 354 ? -37.448 -19.941 44.315 1.00 40.50 354 PHE A N 1
ATOM 2821 C CA . PHE A 1 354 ? -38.243 -21.114 43.922 1.00 40.50 354 PHE A CA 1
ATOM 2822 C C . PHE A 1 354 ? -37.473 -22.117 43.042 1.00 40.50 354 PHE A C 1
ATOM 2824 O O . PHE A 1 354 ? -37.745 -23.319 43.107 1.00 40.50 354 PHE A O 1
ATOM 2831 N N . TYR A 1 355 ? -36.496 -21.671 42.246 1.00 36.31 355 TYR A N 1
ATOM 2832 C CA . TYR A 1 355 ? -35.650 -22.568 41.448 1.00 36.31 355 TYR A CA 1
ATOM 2833 C C . TYR A 1 355 ? -34.556 -23.255 42.278 1.00 36.31 355 TYR A C 1
ATOM 2835 O O . TYR A 1 355 ? -34.265 -24.428 42.032 1.00 36.31 355 TYR A O 1
ATOM 2843 N N . GLU A 1 356 ? -33.994 -22.588 43.291 1.00 37.59 356 GLU A N 1
ATOM 2844 C CA . GLU A 1 356 ? -33.050 -23.228 44.220 1.00 37.59 356 GLU A CA 1
ATOM 2845 C C . GLU A 1 356 ? -33.749 -24.192 45.190 1.00 37.59 356 GLU A C 1
ATOM 2847 O O . GLU A 1 356 ? -33.232 -25.276 45.453 1.00 37.59 356 GLU A O 1
ATOM 2852 N N . THR A 1 357 ? -34.973 -23.894 45.639 1.00 36.78 357 THR A N 1
ATOM 2853 C CA . THR A 1 357 ? -35.726 -24.813 46.518 1.00 36.78 357 THR A CA 1
ATOM 2854 C C . THR A 1 357 ? -36.247 -26.063 45.800 1.00 36.78 357 THR A C 1
ATOM 2856 O O . THR A 1 357 ? -36.307 -27.128 46.418 1.00 36.78 357 THR A O 1
ATOM 2859 N N . LYS A 1 358 ? -36.533 -26.002 44.489 1.00 35.75 358 LYS A N 1
ATOM 2860 C CA . LYS A 1 358 ? -36.871 -27.201 43.695 1.00 35.75 358 LYS A CA 1
ATOM 2861 C C . LYS A 1 358 ? -35.677 -28.111 43.398 1.00 35.75 358 LYS A C 1
ATOM 2863 O O . LYS A 1 358 ? -35.882 -29.308 43.241 1.00 35.75 358 LYS A O 1
ATOM 2868 N N . LYS A 1 359 ? -34.440 -27.601 43.365 1.00 35.94 359 LYS A N 1
ATOM 2869 C CA . LYS A 1 359 ? -33.247 -28.456 43.198 1.00 35.94 359 LYS A CA 1
ATOM 2870 C C . LYS A 1 359 ? -32.826 -29.194 44.471 1.00 35.94 359 LYS A C 1
ATOM 2872 O O . LYS A 1 359 ? -32.097 -30.168 44.366 1.00 35.94 359 LYS A O 1
ATOM 2877 N N . VAL A 1 360 ? -33.301 -28.781 45.648 1.00 39.69 360 VAL A N 1
ATOM 2878 C CA . VAL A 1 360 ? -32.979 -29.445 46.930 1.00 39.69 360 VAL A CA 1
ATOM 2879 C C . VAL A 1 360 ? -34.042 -30.484 47.339 1.00 39.69 360 VAL A C 1
ATOM 2881 O O . VAL A 1 360 ? -33.829 -31.247 48.273 1.00 39.69 360 VAL A O 1
ATOM 2884 N N . THR A 1 361 ? -35.178 -30.576 46.631 1.00 39.34 361 THR A N 1
ATOM 2885 C CA . THR A 1 361 ? -36.273 -31.518 46.965 1.00 39.34 361 THR A CA 1
ATOM 2886 C C . THR A 1 361 ? -36.595 -32.570 45.899 1.00 39.34 361 THR A C 1
ATOM 2888 O O . THR A 1 361 ? -37.507 -33.370 46.099 1.00 39.34 361 THR A O 1
ATOM 2891 N N . THR A 1 362 ? -35.825 -32.665 44.814 1.00 38.69 362 THR A N 1
ATOM 2892 C CA . THR A 1 362 ? -35.914 -33.800 43.881 1.00 38.69 362 THR A CA 1
ATOM 2893 C C . THR A 1 362 ? -34.529 -34.358 43.566 1.00 38.69 362 THR A C 1
ATOM 2895 O O . THR A 1 362 ? -33.840 -33.817 42.703 1.00 38.69 362 THR A O 1
ATOM 2898 N N . CYS A 1 363 ? -34.237 -35.473 44.251 1.00 33.72 363 CYS A N 1
ATOM 2899 C CA . CYS A 1 363 ? -33.125 -36.425 44.114 1.00 33.72 363 CYS A CA 1
ATOM 2900 C C . CYS A 1 363 ? -31.761 -36.023 44.681 1.00 33.72 363 CYS A C 1
ATOM 2902 O O . CYS A 1 363 ? -31.083 -35.155 44.093 1.00 33.72 363 CYS A O 1
#

Foldseek 3Di:
DPPPPDDPPDPVLVVLVVVLVVCVVVVNNVVSVLSNCLQHDLVSLVVLVVVLVVCLVVVVVVVDDLVVVLSSCLSNLHQWDDHPVDIRGNAQPPALVVLLVSLQRRNDDVPDDLLRSLVVSCCQQVDDPVGDRRHHAQAEPVDDPVVVVVVVVPDDPPDPPPDAHALVSQVSVCVNPVPRDLLRSLQCNNYDPPSLDNPVSLVVVVVVVVVVNDPDDLVSLVVSLVSNLVVCVVVVNNLVNLVSLCPNPDPVSSVVVNLVSLLVPQDLDPDPVNVVSLCCCCVVVVHPVLSNLVSSLVVCVVVVNLLSNLVSCVVNVVLVVSVVSCVPPVVPDDPPSCPVVVVVSVVVVVVVVVVVVVVVPDD

Organism: Cyprinus carpio (NCBI:txid7962)

pLDDT: mean 80.46, std 17.66, range [27.2, 96.38]

Radius of gyration: 34.46 Å; chains: 1; bounding box: 75×52×94 Å